Protein AF-0000000087091976 (afdb_homodimer)

Solvent-accessible surface area (backbone atoms only — not comparable to full-atom values): 11888 Å² total; per-residue (Å²): 136,79,79,72,74,72,74,72,65,83,69,75,73,40,20,20,56,25,56,75,66,70,47,88,59,57,96,79,44,83,54,42,88,78,21,41,55,86,38,43,65,57,43,50,38,30,35,69,50,28,31,64,67,41,50,52,53,51,47,66,74,41,57,78,91,44,33,65,56,21,49,52,31,45,38,50,44,23,48,30,29,71,75,32,66,46,38,26,54,50,46,57,41,51,54,43,52,50,49,42,51,55,53,56,72,72,103,136,79,79,72,73,70,73,73,65,86,69,76,70,42,20,20,56,26,56,76,68,70,48,88,60,57,96,78,46,83,54,40,88,78,22,41,54,88,37,44,66,57,42,50,36,32,35,70,49,29,29,64,68,39,47,52,52,51,47,65,75,40,56,77,91,44,32,65,56,21,51,53,30,45,39,50,44,23,49,30,29,70,76,31,63,44,38,25,55,50,46,57,41,52,53,42,53,50,50,42,52,56,54,57,73,74,103

InterPro domains:
  IPR004883 Lateral organ boundaries, LOB [PF03195] (14-107)
  IPR004883 Lateral organ boundaries, LOB [PS50891] (13-107)

Nearest PDB structures (foldseek):
  5ly0-assembly1_B  TM=9.745E-01  e=1.230E-10  Triticum turgidum
  5ly0-assembly1_B  TM=9.743E-01  e=1.409E-10  Triticum turgidum

Secondary structure (DSSP, 8-state):
---------------HHHHHTT----TT-TTTTTS-TT-HHHHHHHHHHH-HHHHHHHHHHS-GGGHHHHHHHHHHHHHHHHH-TTTTHHHHHHHHHHHHHHHHHH-/---------------HHHHHTT----TT-TTTTTS-TT-HHHHHHHHHHH-HHHHHHHHHHS-GGGHHHHHHHHHHHHHHHHH-TTTTHHHHHHHHHHHHHHHHHH-

Organism: Hibiscus syriacus (NCBI:txid106335)

Sequence (214 aa):
MGLQSVSRGRTHQPCAACRMLRRRCDSSCILAPYFPCDEMDKFAKVHNVFGASNVIKMIQIVEERNREDAVKALVYEATARIRDPVYGSTGAICQLQKMVQELKMQLMGLQSVSRGRTHQPCAACRMLRRRCDSSCILAPYFPCDEMDKFAKVHNVFGASNVIKMIQIVEERNREDAVKALVYEATARIRDPVYGSTGAICQLQKMVQELKMQL

Structure (mmCIF, N/CA/C/O backbone):
data_AF-0000000087091976-model_v1
#
loop_
_entity.id
_entity.type
_entity.pdbx_description
1 polymer 'LOB domain-containing protein 3'
#
loop_
_atom_site.group_PDB
_atom_site.id
_atom_site.type_symbol
_atom_site.label_atom_id
_atom_site.label_alt_id
_atom_site.label_comp_id
_atom_site.label_asym_id
_atom_site.label_entity_id
_atom_site.label_seq_id
_atom_site.pdbx_PDB_ins_code
_atom_site.Cartn_x
_atom_site.Cartn_y
_atom_site.Cartn_z
_atom_site.occupancy
_atom_site.B_iso_or_equiv
_atom_site.auth_seq_id
_atom_site.auth_comp_id
_atom_site.auth_asym_id
_atom_site.auth_atom_id
_atom_site.pdbx_PDB_model_num
ATOM 1 N N . MET A 1 1 ? 32.781 -34.688 -37.562 1 31.03 1 MET A N 1
ATOM 2 C CA . MET A 1 1 ? 32.969 -33.719 -36.5 1 31.03 1 MET A CA 1
ATOM 3 C C . MET A 1 1 ? 31.625 -33.125 -36.062 1 31.03 1 MET A C 1
ATOM 5 O O . MET A 1 1 ? 31.031 -32.312 -36.781 1 31.03 1 MET A O 1
ATOM 9 N N . GLY A 1 2 ? 30.719 -33.969 -35.531 1 35.09 2 GLY A N 1
ATOM 10 C CA . GLY A 1 2 ? 29.344 -33.719 -35.125 1 35.09 2 GLY A CA 1
ATOM 11 C C . GLY A 1 2 ? 29.188 -32.594 -34.125 1 35.09 2 GLY A C 1
ATOM 12 O O . GLY A 1 2 ? 29.859 -32.562 -33.094 1 35.09 2 GLY A O 1
ATOM 13 N N . LEU A 1 3 ? 28.844 -31.406 -34.562 1 38.66 3 LEU A N 1
ATOM 14 C CA . LEU A 1 3 ? 28.531 -30.25 -33.719 1 38.66 3 LEU A CA 1
ATOM 15 C C . LEU A 1 3 ? 27.578 -30.625 -32.594 1 38.66 3 LEU A C 1
ATOM 17 O O . LEU A 1 3 ? 26.469 -31.078 -32.844 1 38.66 3 LEU A O 1
ATOM 21 N N . GLN A 1 4 ? 28.062 -31.188 -31.484 1 35.84 4 GLN A N 1
ATOM 22 C CA . GLN A 1 4 ? 27.281 -31.406 -30.266 1 35.84 4 GLN A CA 1
ATOM 23 C C . GLN A 1 4 ? 26.453 -30.172 -29.938 1 35.84 4 GLN A C 1
ATOM 25 O O . GLN A 1 4 ? 27 -29.062 -29.828 1 35.84 4 GLN A O 1
ATOM 30 N N . SER A 1 5 ? 25.219 -30.094 -30.469 1 38.84 5 SER A N 1
ATOM 31 C CA . SER A 1 5 ? 24.25 -29.141 -29.953 1 38.84 5 SER A CA 1
ATOM 32 C C . SER A 1 5 ? 24.312 -29.047 -28.438 1 38.84 5 SER A C 1
ATOM 34 O O . SER A 1 5 ? 24.125 -30.031 -27.734 1 38.84 5 SER A O 1
ATOM 36 N N . VAL A 1 6 ? 25.328 -28.375 -27.875 1 39.56 6 VAL A N 1
ATOM 37 C CA . VAL A 1 6 ? 25.266 -28.078 -26.453 1 39.56 6 VAL A CA 1
ATOM 38 C C . VAL A 1 6 ? 23.812 -27.844 -26.031 1 39.56 6 VAL A C 1
ATOM 40 O O . VAL A 1 6 ? 23.109 -27.031 -26.641 1 39.56 6 VAL A O 1
ATOM 43 N N . SER A 1 7 ? 23.078 -28.859 -25.641 1 41.5 7 SER A N 1
ATOM 44 C CA . SER A 1 7 ? 21.828 -28.719 -24.891 1 41.5 7 SER A CA 1
ATOM 45 C C . SER A 1 7 ? 21.812 -27.438 -24.062 1 41.5 7 SER A C 1
ATOM 47 O O . SER A 1 7 ? 22.609 -27.281 -23.141 1 41.5 7 SER A O 1
ATOM 49 N N . ARG A 1 8 ? 21.641 -26.281 -24.609 1 39.16 8 ARG A N 1
ATOM 50 C CA . ARG A 1 8 ? 21.359 -25.062 -23.844 1 39.16 8 ARG A CA 1
ATOM 51 C C . ARG A 1 8 ? 20.594 -25.375 -22.578 1 39.16 8 ARG A C 1
ATOM 53 O O . ARG A 1 8 ? 19.5 -25.953 -22.609 1 39.16 8 ARG A O 1
ATOM 60 N N . GLY A 1 9 ? 21.125 -25.844 -21.531 1 41.97 9 GLY A N 1
ATOM 61 C CA . GLY A 1 9 ? 20.5 -25.984 -20.219 1 41.97 9 GLY A CA 1
ATOM 62 C C . GLY A 1 9 ? 19.25 -25.156 -20.062 1 41.97 9 GLY A C 1
ATOM 63 O O . GLY A 1 9 ? 19.094 -24.109 -20.703 1 41.97 9 GLY A O 1
ATOM 64 N N . ARG A 1 10 ? 18.094 -25.672 -19.922 1 44.81 10 ARG A N 1
ATOM 65 C CA . ARG A 1 10 ? 16.844 -24.984 -19.594 1 44.81 10 ARG A CA 1
ATOM 66 C C . ARG A 1 10 ? 17.109 -23.719 -18.797 1 44.81 10 ARG A C 1
ATOM 68 O O . ARG A 1 10 ? 17.469 -23.797 -17.609 1 44.81 10 ARG A O 1
ATOM 75 N N . THR A 1 11 ? 17.922 -22.75 -19.031 1 53.66 11 THR A N 1
ATOM 76 C CA . THR A 1 11 ? 18.25 -21.469 -18.391 1 53.66 11 THR A CA 1
ATOM 77 C C . THR A 1 11 ? 17.016 -20.875 -17.719 1 53.66 11 THR A C 1
ATOM 79 O O . THR A 1 11 ? 16.047 -20.516 -18.391 1 53.66 11 THR A O 1
ATOM 82 N N . HIS A 1 12 ? 16.656 -21.484 -16.641 1 70.62 12 HIS A N 1
ATOM 83 C CA . HIS A 1 12 ? 15.516 -21.016 -15.883 1 70.62 12 HIS A CA 1
ATOM 84 C C . HIS A 1 12 ? 15.445 -19.484 -15.891 1 70.62 12 HIS A C 1
ATOM 86 O O . HIS A 1 12 ? 16.422 -18.812 -15.578 1 70.62 12 HIS A O 1
ATOM 92 N N . GLN A 1 13 ? 14.703 -18.906 -16.781 1 88.31 13 GLN A N 1
ATOM 93 C CA . GLN A 1 13 ? 14.477 -17.469 -16.891 1 88.31 13 GLN A CA 1
ATOM 94 C C . GLN A 1 13 ? 14.258 -16.844 -15.508 1 88.31 13 GLN A C 1
ATOM 96 O O . GLN A 1 13 ? 13.547 -17.406 -14.672 1 88.31 13 GLN A O 1
ATOM 101 N N . PRO A 1 14 ? 15.102 -15.867 -15.227 1 95.56 14 PRO A N 1
ATOM 102 C CA . PRO A 1 14 ? 14.898 -15.172 -13.953 1 95.56 14 PRO A CA 1
ATOM 103 C C . PRO A 1 14 ? 13.438 -14.773 -13.727 1 95.56 14 PRO A C 1
ATOM 105 O O . PRO A 1 14 ? 12.688 -14.594 -14.688 1 95.56 14 PRO A O 1
ATOM 108 N N . CYS A 1 15 ? 13.008 -14.758 -12.539 1 97.5 15 CYS A N 1
ATOM 109 C CA . CYS A 1 15 ? 11.656 -14.305 -12.258 1 97.5 15 CYS A CA 1
ATOM 110 C C . CYS A 1 15 ? 11.477 -12.844 -12.664 1 97.5 15 CYS A C 1
ATOM 112 O O . CYS A 1 15 ? 12.445 -12.172 -13.023 1 97.5 15 CYS A O 1
ATOM 114 N N . ALA A 1 16 ? 10.344 -12.383 -12.703 1 97.75 16 ALA A N 1
ATOM 115 C CA . ALA A 1 16 ? 10.031 -11.016 -13.117 1 97.75 16 ALA A CA 1
ATOM 116 C C . ALA A 1 16 ? 10.773 -9.992 -12.266 1 97.75 16 ALA A C 1
ATOM 118 O O . ALA A 1 16 ? 11.289 -9 -12.781 1 97.75 16 ALA A O 1
ATOM 119 N N . ALA A 1 17 ? 10.836 -10.266 -10.961 1 98 17 ALA A N 1
ATOM 120 C CA . ALA A 1 17 ? 11.5 -9.352 -10.039 1 98 17 ALA A CA 1
ATOM 121 C C . ALA A 1 17 ? 12.992 -9.266 -10.336 1 98 17 ALA A C 1
ATOM 123 O O . ALA A 1 17 ? 13.539 -8.164 -10.492 1 98 17 ALA A O 1
ATOM 124 N N . CYS A 1 18 ? 13.547 -10.359 -10.43 1 98.12 18 CYS A N 1
ATOM 125 C CA . CYS A 1 18 ? 14.992 -10.391 -10.648 1 98.12 18 CYS A CA 1
ATOM 126 C C . CYS A 1 18 ? 15.352 -9.805 -12.008 1 98.12 18 CYS A C 1
ATOM 128 O O . CYS A 1 18 ? 16.375 -9.148 -12.148 1 98.12 18 CYS A O 1
ATOM 130 N N . ARG A 1 19 ? 14.57 -10.062 -12.984 1 97.25 19 ARG A N 1
ATOM 131 C CA . ARG A 1 19 ? 14.781 -9.453 -14.297 1 97.25 19 ARG A CA 1
ATOM 132 C C . ARG A 1 19 ? 14.711 -7.93 -14.211 1 97.25 19 ARG A C 1
ATOM 134 O O . ARG A 1 19 ? 15.586 -7.23 -14.727 1 97.25 19 ARG A O 1
ATOM 141 N N . MET A 1 20 ? 13.688 -7.441 -13.625 1 97.44 20 MET A N 1
ATOM 142 C CA . MET A 1 20 ? 13.469 -6.004 -13.508 1 97.44 20 MET A CA 1
ATOM 143 C C . MET A 1 20 ? 14.57 -5.355 -12.672 1 97.44 20 MET A C 1
ATOM 145 O O . MET A 1 20 ? 15 -4.238 -12.961 1 97.44 20 MET A O 1
ATOM 149 N N . LEU A 1 21 ? 14.969 -6.086 -11.688 1 96.88 21 LEU A N 1
ATOM 150 C CA . LEU A 1 21 ? 15.93 -5.52 -10.742 1 96.88 21 LEU A CA 1
ATOM 151 C C . LEU A 1 21 ? 17.359 -5.832 -11.164 1 96.88 21 LEU A C 1
ATOM 153 O O . LEU A 1 21 ? 18.312 -5.473 -10.461 1 96.88 21 LEU A O 1
ATOM 157 N N . ARG A 1 22 ? 17.453 -6.566 -12.258 1 96.19 22 ARG A N 1
ATOM 158 C CA . ARG A 1 22 ? 18.75 -6.93 -12.797 1 96.19 22 ARG A CA 1
ATOM 159 C C . ARG A 1 22 ? 19.594 -7.672 -11.766 1 96.19 22 ARG A C 1
ATOM 161 O O . ARG A 1 22 ? 20.75 -7.336 -11.547 1 96.19 22 ARG A O 1
ATOM 168 N N . ARG A 1 23 ? 18.984 -8.672 -11.148 1 93.62 23 ARG A N 1
ATOM 169 C CA . ARG A 1 23 ? 19.641 -9.539 -10.172 1 93.62 23 ARG A CA 1
ATOM 170 C C . ARG A 1 23 ? 19.641 -10.984 -10.641 1 93.62 23 ARG A C 1
ATOM 172 O O . ARG A 1 23 ? 18.891 -11.352 -11.555 1 93.62 23 ARG A O 1
ATOM 179 N N . ARG A 1 24 ? 20.516 -11.68 -9.938 1 93.06 24 ARG A N 1
ATOM 180 C CA . ARG A 1 24 ? 20.562 -13.117 -10.211 1 93.06 24 ARG A CA 1
ATOM 181 C C . ARG A 1 24 ? 19.422 -13.844 -9.492 1 93.06 24 ARG A C 1
ATOM 183 O O . ARG A 1 24 ? 19.281 -13.727 -8.273 1 93.06 24 ARG A O 1
ATOM 190 N N . CYS A 1 25 ? 18.703 -14.523 -10.281 1 95.88 25 CYS A N 1
ATOM 191 C CA . CYS A 1 25 ? 17.594 -15.297 -9.727 1 95.88 25 CYS A CA 1
ATOM 192 C C . CYS A 1 25 ? 18.031 -16.719 -9.398 1 95.88 25 CYS A C 1
ATOM 194 O O . CYS A 1 25 ? 18.516 -17.438 -10.273 1 95.88 25 CYS A O 1
ATOM 196 N N . ASP A 1 26 ? 17.906 -17.219 -8.086 1 93.69 26 ASP A N 1
ATOM 197 C CA . ASP A 1 26 ? 18.344 -18.562 -7.699 1 93.69 26 ASP A CA 1
ATOM 198 C C . ASP A 1 26 ? 17.25 -19.297 -6.941 1 93.69 26 ASP A C 1
ATOM 200 O O . ASP A 1 26 ? 16.109 -18.844 -6.871 1 93.69 26 ASP A O 1
ATOM 204 N N . SER A 1 27 ? 17.531 -20.5 -6.523 1 92.5 27 SER A N 1
ATOM 205 C CA . SER A 1 27 ? 16.531 -21.375 -5.906 1 92.5 27 SER A CA 1
ATOM 206 C C . SER A 1 27 ? 16.047 -20.797 -4.582 1 92.5 27 SER A C 1
ATOM 208 O O . SER A 1 27 ? 15.016 -21.234 -4.059 1 92.5 27 SER A O 1
ATOM 210 N N . SER A 1 28 ? 16.625 -19.781 -4.055 1 93.56 28 SER A N 1
ATOM 211 C CA . SER A 1 28 ? 16.25 -19.203 -2.768 1 93.56 28 SER A CA 1
ATOM 212 C C . SER A 1 28 ? 15.43 -17.938 -2.947 1 93.56 28 SER A C 1
ATOM 214 O O . SER A 1 28 ? 15.016 -17.312 -1.966 1 93.56 28 SER A O 1
ATOM 216 N N . CYS A 1 29 ? 15.141 -17.609 -4.184 1 96.38 29 CYS A N 1
ATOM 217 C CA . CYS A 1 29 ? 14.406 -16.375 -4.438 1 96.38 29 CYS A CA 1
ATOM 218 C C . CYS A 1 29 ? 12.969 -16.484 -3.945 1 96.38 29 CYS A C 1
ATOM 220 O O . CYS A 1 29 ? 12.18 -17.266 -4.477 1 96.38 29 CYS A O 1
ATOM 222 N N . ILE A 1 30 ? 12.648 -15.664 -3.043 1 95.62 30 ILE A N 1
ATOM 223 C CA . ILE A 1 30 ? 11.344 -15.742 -2.391 1 95.62 30 ILE A CA 1
ATOM 224 C C . ILE A 1 30 ? 10.266 -15.18 -3.32 1 95.62 30 ILE A C 1
ATOM 226 O O . ILE A 1 30 ? 9.078 -15.422 -3.117 1 95.62 30 ILE A O 1
ATOM 230 N N . LEU A 1 31 ? 10.68 -14.445 -4.316 1 97.5 31 LEU A N 1
ATOM 231 C CA . LEU A 1 31 ? 9.734 -13.789 -5.215 1 97.5 31 LEU A CA 1
ATOM 232 C C . LEU A 1 31 ? 9.398 -14.695 -6.398 1 97.5 31 LEU A C 1
ATOM 234 O O . LEU A 1 31 ? 8.336 -14.555 -7.008 1 97.5 31 LEU A O 1
ATOM 238 N N . ALA A 1 32 ? 10.203 -15.641 -6.695 1 97.06 32 ALA A N 1
ATOM 239 C CA . ALA A 1 32 ? 10.141 -16.453 -7.91 1 97.06 32 ALA A CA 1
ATOM 240 C C . ALA A 1 32 ? 8.805 -17.188 -8.008 1 97.06 32 ALA A C 1
ATOM 242 O O . ALA A 1 32 ? 8.172 -17.188 -9.062 1 97.06 32 ALA A O 1
ATOM 243 N N . PRO A 1 33 ? 8.32 -17.75 -6.945 1 96.19 33 PRO A N 1
ATOM 244 C CA . PRO A 1 33 ? 7.059 -18.484 -7.051 1 96.19 33 PRO A CA 1
ATOM 245 C C . PRO A 1 33 ? 5.871 -17.578 -7.363 1 96.19 33 PRO A C 1
ATOM 247 O O . PRO A 1 33 ? 4.863 -18.031 -7.906 1 96.19 33 PRO A O 1
ATOM 250 N N . TYR A 1 34 ? 6 -16.312 -7.125 1 97.62 34 TYR A N 1
ATOM 251 C CA . TYR A 1 34 ? 4.82 -15.461 -7.145 1 97.62 34 TYR A CA 1
ATOM 252 C C . TYR A 1 34 ? 4.883 -14.469 -8.297 1 97.62 34 TYR A C 1
ATOM 254 O O . TYR A 1 34 ? 3.871 -13.867 -8.664 1 97.62 34 TYR A O 1
ATOM 262 N N . PHE A 1 35 ? 6.07 -14.328 -8.812 1 98 35 PHE A N 1
ATOM 263 C CA . PHE A 1 35 ? 6.281 -13.383 -9.898 1 98 35 PHE A CA 1
ATOM 264 C C . PHE A 1 35 ? 7.055 -14.031 -11.039 1 98 35 PHE A C 1
ATOM 266 O O . PHE A 1 35 ? 8.219 -13.688 -11.281 1 98 35 PHE A O 1
ATOM 273 N N . PRO A 1 36 ? 6.398 -14.867 -11.727 1 96.19 36 PRO A N 1
ATOM 274 C CA . PRO A 1 36 ? 7.082 -15.523 -12.844 1 96.19 36 PRO A CA 1
ATOM 275 C C . PRO A 1 36 ? 7.492 -14.547 -13.945 1 96.19 36 PRO A C 1
ATOM 277 O O . PRO A 1 36 ? 6.965 -13.438 -14.016 1 96.19 36 PRO A O 1
ATOM 280 N N . CYS A 1 37 ? 8.297 -14.945 -14.82 1 95.19 37 CYS A N 1
ATOM 281 C CA . CYS A 1 37 ? 8.961 -14.094 -15.805 1 95.19 37 CYS A CA 1
ATOM 282 C C . CYS A 1 37 ? 7.957 -13.523 -16.797 1 95.19 37 CYS A C 1
ATOM 284 O O . CYS A 1 37 ? 8.195 -12.469 -17.391 1 95.19 37 CYS A O 1
ATOM 286 N N . ASP A 1 38 ? 6.934 -14.148 -16.922 1 95.38 38 ASP A N 1
ATOM 287 C CA . ASP A 1 38 ? 5.953 -13.695 -17.891 1 95.38 38 ASP A CA 1
ATOM 288 C C . ASP A 1 38 ? 4.953 -12.734 -17.266 1 95.38 38 ASP A C 1
ATOM 290 O O . ASP A 1 38 ? 4.09 -12.188 -17.953 1 95.38 38 ASP A O 1
ATOM 294 N N . GLU A 1 39 ? 5.016 -12.469 -16.016 1 96.56 39 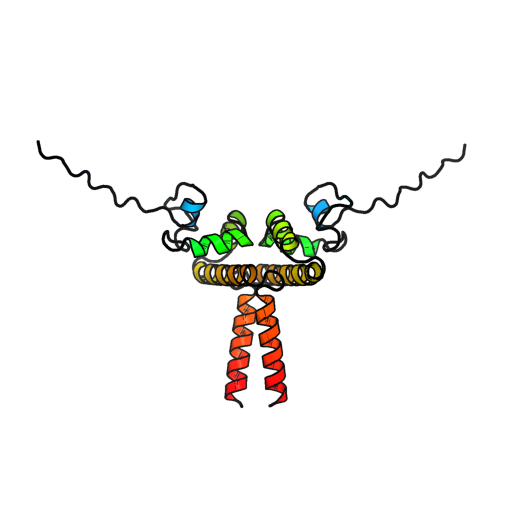GLU A N 1
ATOM 295 C CA . GLU A 1 39 ? 4.137 -11.539 -15.32 1 96.56 39 GLU A CA 1
ATOM 296 C C . GLU A 1 39 ? 4.898 -10.305 -14.844 1 96.56 39 GLU A C 1
ATOM 298 O O . GLU A 1 39 ? 4.805 -9.922 -13.68 1 96.56 39 GLU A O 1
ATOM 303 N N . MET A 1 40 ? 5.516 -9.648 -15.766 1 97.06 40 MET A N 1
ATOM 304 C CA . MET A 1 40 ? 6.348 -8.484 -15.477 1 97.06 40 MET A CA 1
ATOM 305 C C . MET A 1 40 ? 5.5 -7.328 -14.945 1 97.06 40 MET A C 1
ATOM 307 O O . MET A 1 40 ? 5.926 -6.598 -14.047 1 97.06 40 MET A O 1
ATOM 311 N N . ASP A 1 41 ? 4.367 -7.238 -15.484 1 98.19 41 ASP A N 1
ATOM 312 C CA . ASP A 1 41 ? 3.477 -6.152 -15.078 1 98.19 41 ASP A CA 1
ATOM 313 C C . ASP A 1 41 ? 3.043 -6.312 -13.625 1 98.19 41 ASP A C 1
ATOM 315 O O . ASP A 1 41 ? 2.912 -5.324 -12.898 1 98.19 41 ASP A O 1
ATOM 319 N N . LYS A 1 42 ? 2.855 -7.535 -13.258 1 98.06 42 LYS A N 1
ATOM 320 C CA . LYS A 1 42 ? 2.447 -7.84 -11.891 1 98.06 42 LYS A CA 1
ATOM 321 C C . LYS A 1 42 ? 3.471 -7.328 -10.883 1 98.06 42 LYS A C 1
ATOM 323 O O . LYS A 1 42 ? 3.119 -6.617 -9.938 1 98.06 42 LYS A O 1
ATOM 328 N N . PHE A 1 43 ? 4.664 -7.637 -11.102 1 98.44 43 PHE A N 1
ATOM 329 C CA . PHE A 1 43 ? 5.691 -7.195 -10.172 1 98.44 43 PHE A CA 1
ATOM 330 C C . PHE A 1 43 ? 5.922 -5.695 -10.289 1 98.44 43 PHE A C 1
ATOM 332 O O . PHE A 1 43 ? 6.184 -5.023 -9.289 1 98.44 43 PHE A O 1
ATOM 339 N N . ALA A 1 44 ? 5.867 -5.141 -11.477 1 98.69 44 ALA A N 1
ATOM 340 C CA . ALA A 1 44 ? 6.066 -3.709 -11.68 1 98.69 44 ALA A CA 1
ATOM 341 C C . ALA A 1 44 ? 5.086 -2.895 -10.844 1 98.69 44 ALA A C 1
ATOM 343 O O . ALA A 1 44 ? 5.449 -1.859 -10.281 1 98.69 44 ALA A O 1
ATOM 344 N N . LYS A 1 45 ? 3.908 -3.369 -10.75 1 98.62 45 LYS A N 1
ATOM 345 C CA . LYS A 1 45 ? 2.883 -2.65 -10 1 98.62 45 LYS A CA 1
ATOM 346 C C . LYS A 1 45 ? 3.203 -2.633 -8.508 1 98.62 45 LYS A C 1
ATOM 348 O O . LYS A 1 45 ? 3.168 -1.577 -7.875 1 98.62 45 LYS A O 1
ATOM 353 N N . VAL A 1 46 ? 3.568 -3.834 -7.984 1 98.62 46 VAL A N 1
ATOM 354 C CA . VAL A 1 46 ? 3.826 -3.893 -6.547 1 98.62 46 VAL A CA 1
ATOM 355 C C . VAL A 1 46 ? 5.133 -3.17 -6.227 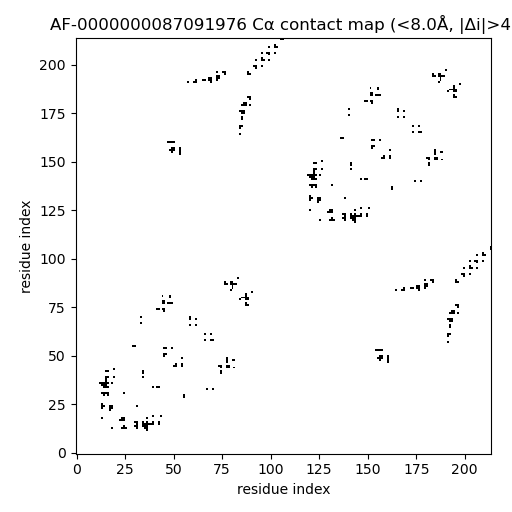1 98.62 46 VAL A C 1
ATOM 357 O O . VAL A 1 46 ? 5.25 -2.521 -5.184 1 98.62 46 VAL A O 1
ATOM 360 N N . HIS A 1 47 ? 6.031 -3.234 -7.129 1 98.44 47 HIS A N 1
ATOM 361 C CA . HIS A 1 47 ? 7.285 -2.51 -6.949 1 98.44 47 HIS A CA 1
ATOM 362 C C . HIS A 1 47 ? 7.051 -1.004 -6.93 1 98.44 47 HIS A C 1
ATOM 364 O O . HIS A 1 47 ? 7.664 -0.287 -6.133 1 98.44 47 HIS A O 1
ATOM 370 N N . ASN A 1 48 ? 6.266 -0.568 -7.84 1 98.19 48 ASN A N 1
ATOM 371 C CA . ASN A 1 48 ? 5.973 0.856 -7.969 1 98.19 48 ASN A CA 1
ATOM 372 C C . ASN A 1 48 ? 5.355 1.421 -6.695 1 98.19 48 ASN A C 1
ATOM 374 O O . ASN A 1 48 ? 5.656 2.549 -6.301 1 98.19 48 ASN A O 1
ATOM 378 N N . VAL A 1 49 ? 4.594 0.656 -6.031 1 98.69 49 VAL A N 1
ATOM 379 C CA . VAL A 1 49 ? 3.801 1.175 -4.922 1 98.69 49 VAL A CA 1
ATOM 380 C C . VAL A 1 49 ? 4.5 0.868 -3.6 1 98.69 49 VAL A C 1
ATOM 382 O O . VAL A 1 49 ? 4.559 1.72 -2.709 1 98.69 49 VAL A O 1
ATOM 385 N N . PHE A 1 50 ? 5.09 -0.291 -3.469 1 98.5 50 PHE A N 1
ATOM 386 C CA . PHE A 1 50 ? 5.574 -0.722 -2.162 1 98.5 50 PHE A CA 1
ATOM 387 C C . PHE A 1 50 ? 7.098 -0.747 -2.133 1 98.5 50 PHE A C 1
ATOM 389 O O . PHE A 1 50 ? 7.703 -0.654 -1.063 1 98.5 50 PHE A O 1
ATOM 396 N N . GLY A 1 51 ? 7.699 -0.925 -3.256 1 97.81 51 GLY A N 1
ATOM 397 C CA . GLY A 1 51 ? 9.133 -1.169 -3.303 1 97.81 51 GLY A CA 1
ATOM 398 C C . GLY A 1 51 ? 9.492 -2.627 -3.1 1 97.81 51 GLY A C 1
ATOM 399 O O . GLY A 1 51 ? 8.797 -3.355 -2.396 1 97.81 51 GLY A O 1
ATOM 400 N N . ALA A 1 52 ? 10.594 -3.008 -3.672 1 96.75 52 ALA A N 1
ATOM 401 C CA . ALA A 1 52 ? 11.016 -4.406 -3.672 1 96.75 52 ALA A CA 1
ATOM 402 C C . ALA A 1 52 ? 11.305 -4.891 -2.254 1 96.75 52 ALA A C 1
ATOM 404 O O . ALA A 1 52 ? 10.875 -5.98 -1.862 1 96.75 52 ALA A O 1
ATOM 405 N N . SER A 1 53 ? 11.961 -4.098 -1.455 1 95.75 53 SER A N 1
ATOM 406 C CA . SER A 1 53 ? 12.328 -4.492 -0.099 1 95.75 53 SER A CA 1
ATOM 407 C C . SER A 1 53 ? 11.094 -4.703 0.771 1 95.75 53 SER A C 1
ATOM 409 O O . SER A 1 53 ? 11.008 -5.688 1.506 1 95.75 53 SER A O 1
ATOM 411 N N . ASN A 1 54 ? 10.211 -3.846 0.643 1 97.62 54 ASN A N 1
ATOM 412 C CA . ASN A 1 54 ? 9 -3.961 1.453 1 97.62 54 ASN A CA 1
ATOM 413 C C . ASN A 1 54 ? 8.141 -5.145 1.013 1 97.62 54 ASN A C 1
ATOM 415 O O . ASN A 1 54 ? 7.523 -5.809 1.843 1 97.62 54 ASN A O 1
ATOM 419 N N . VAL A 1 55 ? 8.117 -5.359 -0.28 1 98.19 55 VAL A N 1
ATOM 420 C CA . VAL A 1 55 ? 7.379 -6.512 -0.78 1 98.19 55 VAL A CA 1
ATOM 421 C C . VAL A 1 55 ? 7.961 -7.797 -0.195 1 98.19 55 VAL A C 1
ATOM 423 O O . VAL A 1 55 ? 7.227 -8.656 0.298 1 98.19 55 VAL A O 1
ATOM 426 N N . ILE A 1 56 ? 9.258 -7.898 -0.216 1 97.81 56 ILE A N 1
ATOM 427 C CA . ILE A 1 56 ? 9.938 -9.07 0.325 1 97.81 56 ILE A CA 1
ATOM 428 C C . ILE A 1 56 ? 9.633 -9.203 1.815 1 97.81 56 ILE A C 1
ATOM 430 O O . ILE A 1 56 ? 9.281 -10.281 2.291 1 97.81 56 ILE A O 1
ATOM 434 N N . LYS A 1 57 ? 9.734 -8.141 2.508 1 98 57 LYS A N 1
ATOM 435 C CA . LYS A 1 57 ? 9.43 -8.133 3.938 1 98 57 LYS A CA 1
ATOM 436 C C . LYS A 1 57 ? 8 -8.594 4.199 1 98 57 LYS A C 1
ATOM 438 O O . LYS A 1 57 ? 7.766 -9.414 5.086 1 98 57 LYS A O 1
ATOM 443 N N . MET A 1 58 ? 7.059 -8.141 3.428 1 97.75 58 MET A N 1
ATOM 444 C CA . MET A 1 58 ? 5.641 -8.438 3.629 1 97.75 58 MET A CA 1
ATOM 445 C C . MET A 1 58 ? 5.344 -9.906 3.326 1 97.75 58 MET A C 1
ATOM 447 O O . MET A 1 58 ? 4.504 -10.516 3.986 1 97.75 58 MET A O 1
ATOM 451 N N . ILE A 1 59 ? 6.027 -10.422 2.377 1 97.81 59 ILE A N 1
ATOM 452 C CA . ILE A 1 59 ? 5.844 -11.828 2.039 1 97.81 59 ILE A CA 1
ATOM 453 C C . ILE A 1 59 ? 6.469 -12.711 3.123 1 97.81 59 ILE A C 1
ATOM 455 O O . ILE A 1 59 ? 5.895 -13.727 3.512 1 97.81 59 ILE A O 1
ATOM 459 N N . GLN A 1 60 ? 7.535 -12.242 3.645 1 97.06 60 GLN A N 1
ATOM 460 C CA . GLN A 1 60 ? 8.297 -13.031 4.602 1 97.06 60 GLN A CA 1
ATOM 461 C C . GLN A 1 60 ? 7.574 -13.125 5.941 1 97.06 60 GLN A C 1
ATOM 463 O O . GLN A 1 60 ? 7.707 -14.125 6.656 1 97.06 60 GLN A O 1
ATOM 468 N N . ILE A 1 61 ? 6.828 -12.172 6.277 1 96.38 61 ILE A N 1
ATOM 469 C CA . ILE A 1 61 ? 6.16 -12.164 7.574 1 96.38 61 ILE A CA 1
ATOM 470 C C . ILE A 1 61 ? 4.965 -13.117 7.547 1 96.38 61 ILE A C 1
ATOM 472 O O . ILE A 1 61 ? 4.512 -13.586 8.594 1 96.38 61 ILE A O 1
ATOM 476 N N . VAL A 1 62 ? 4.504 -13.5 6.41 1 97.81 62 VAL A N 1
ATOM 477 C CA . VAL A 1 62 ? 3.299 -14.305 6.254 1 97.81 62 VAL A CA 1
ATOM 478 C C . VAL A 1 62 ? 3.674 -15.781 6.148 1 97.81 62 VAL A C 1
ATOM 480 O O . VAL A 1 62 ? 4.723 -16.125 5.602 1 97.81 62 VAL A O 1
ATOM 483 N N . GLU A 1 63 ? 2.828 -16.656 6.727 1 97.62 63 GLU A N 1
ATOM 484 C CA . GLU A 1 63 ? 3.027 -18.094 6.594 1 97.62 63 GLU A CA 1
ATOM 485 C C . GLU A 1 63 ? 3.016 -18.516 5.129 1 97.62 63 GLU A C 1
ATOM 487 O O . GLU A 1 63 ? 2.248 -17.984 4.324 1 97.62 63 GLU A O 1
ATOM 492 N N . GLU A 1 64 ? 3.826 -19.5 4.828 1 96.56 64 GLU A N 1
ATOM 493 C CA . GLU A 1 64 ? 4 -19.969 3.451 1 96.56 64 GLU A CA 1
ATOM 494 C C . GLU A 1 64 ? 2.658 -20.281 2.803 1 96.56 64 GLU A C 1
ATOM 496 O O . GLU A 1 64 ? 2.438 -19.969 1.632 1 96.56 64 GLU A O 1
ATOM 501 N N . ARG A 1 65 ? 1.769 -20.891 3.531 1 97.5 65 ARG A N 1
ATOM 502 C CA . ARG A 1 65 ? 0.492 -21.328 2.971 1 97.5 65 ARG A CA 1
ATOM 503 C C . ARG A 1 65 ? -0.371 -20.125 2.592 1 97.5 65 ARG A C 1
ATOM 505 O O . ARG A 1 65 ? -1.303 -20.25 1.794 1 97.5 65 ARG A O 1
ATOM 512 N N . ASN A 1 66 ? -0.058 -18.953 3.162 1 98.38 66 ASN A N 1
ATOM 513 C CA . ASN A 1 66 ? -0.882 -17.781 2.936 1 98.38 66 ASN A CA 1
ATOM 514 C C . ASN A 1 66 ? -0.206 -16.797 1.979 1 98.38 66 ASN A C 1
ATOM 516 O O . ASN A 1 66 ? -0.778 -15.758 1.639 1 98.38 66 ASN A O 1
ATOM 520 N N . ARG A 1 67 ? 0.968 -17.094 1.477 1 98.31 67 ARG A N 1
ATOM 521 C CA . ARG A 1 67 ? 1.766 -16.141 0.713 1 98.31 67 ARG A CA 1
ATOM 522 C C . ARG A 1 67 ? 1.132 -15.859 -0.646 1 98.31 67 ARG A C 1
ATOM 524 O O . ARG A 1 67 ? 1.188 -14.734 -1.143 1 98.31 67 ARG A O 1
ATOM 531 N N . GLU A 1 68 ? 0.581 -16.844 -1.222 1 97.69 68 GLU A N 1
ATOM 532 C CA . GLU A 1 68 ? -0.092 -16.625 -2.498 1 97.69 68 GLU A CA 1
ATOM 533 C C . GLU A 1 68 ? -1.222 -15.602 -2.361 1 97.69 68 GLU A C 1
ATOM 535 O O . GLU A 1 68 ? -1.364 -14.711 -3.197 1 97.69 68 GLU A O 1
A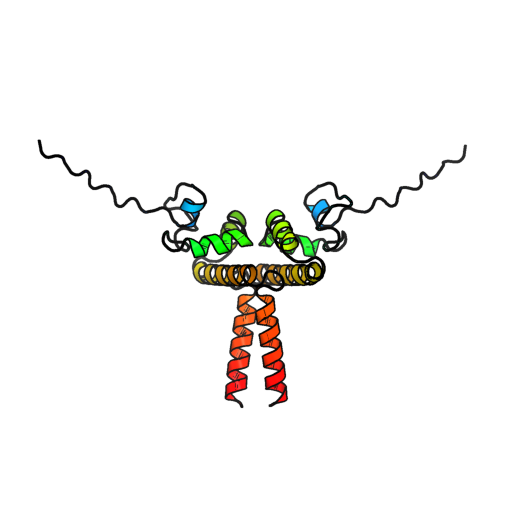TOM 540 N N . ASP A 1 69 ? -2.018 -15.758 -1.318 1 98.19 69 ASP A N 1
ATOM 541 C CA . ASP A 1 69 ? -3.105 -14.82 -1.067 1 98.19 69 ASP A CA 1
ATOM 542 C C . ASP A 1 69 ? -2.566 -13.422 -0.775 1 98.19 69 ASP A C 1
ATOM 544 O O . ASP A 1 69 ? -3.131 -12.422 -1.229 1 98.19 69 ASP A O 1
ATOM 548 N N . ALA A 1 70 ? -1.564 -13.344 -0.037 1 98.75 70 ALA A N 1
ATOM 549 C CA . ALA A 1 70 ? -0.963 -12.055 0.293 1 98.75 70 ALA A CA 1
ATOM 550 C C . ALA A 1 70 ? -0.486 -11.336 -0.964 1 98.75 70 ALA A C 1
ATOM 552 O O . ALA A 1 70 ? -0.712 -10.133 -1.122 1 98.75 70 ALA A O 1
ATOM 553 N N . VAL A 1 71 ? 0.139 -12.07 -1.875 1 98.69 71 VAL A N 1
ATOM 554 C CA . VAL A 1 71 ? 0.654 -11.477 -3.105 1 98.69 71 VAL A CA 1
ATOM 555 C C . VAL A 1 71 ? -0.506 -10.977 -3.965 1 98.69 71 VAL A C 1
ATOM 557 O O . VAL A 1 71 ? -0.438 -9.891 -4.539 1 98.69 71 VAL A O 1
ATOM 560 N N . LYS A 1 72 ? -1.549 -11.742 -3.996 1 98.56 72 LYS A N 1
ATOM 561 C CA . LYS A 1 72 ? -2.73 -11.312 -4.738 1 98.56 72 LYS A CA 1
ATOM 562 C C . LYS A 1 72 ? -3.305 -10.023 -4.156 1 98.56 72 LYS A C 1
ATOM 564 O O . LYS A 1 72 ? -3.703 -9.125 -4.902 1 98.56 72 LYS A O 1
ATOM 569 N N . ALA A 1 73 ? -3.348 -9.953 -2.896 1 98.81 73 ALA A N 1
ATOM 570 C CA . ALA A 1 73 ? -3.85 -8.758 -2.227 1 98.81 73 ALA A CA 1
ATOM 571 C C . ALA A 1 73 ? -2.947 -7.559 -2.5 1 98.81 73 ALA A C 1
ATOM 573 O O . ALA A 1 73 ? -3.434 -6.469 -2.811 1 98.81 73 ALA A O 1
ATOM 574 N N . LEU A 1 74 ? -1.661 -7.809 -2.422 1 98.81 74 LEU A N 1
ATOM 575 C CA . LEU A 1 74 ? -0.705 -6.742 -2.697 1 98.81 74 LEU A CA 1
ATOM 576 C C . LEU A 1 74 ? -0.865 -6.223 -4.121 1 98.81 74 LEU A C 1
ATOM 578 O O . LEU A 1 74 ? -0.844 -5.008 -4.348 1 98.81 74 LEU A O 1
ATOM 582 N N . VAL A 1 75 ? -0.993 -7.121 -5.023 1 98.81 75 VAL A N 1
ATOM 583 C CA . VAL A 1 75 ? -1.141 -6.742 -6.422 1 98.81 75 VAL A CA 1
ATOM 584 C C . VAL A 1 75 ? -2.43 -5.945 -6.609 1 98.81 75 VAL A C 1
ATOM 586 O O . VAL A 1 75 ? -2.445 -4.938 -7.32 1 98.81 75 VAL A O 1
ATOM 589 N N . TYR A 1 76 ? -3.469 -6.375 -6.012 1 98.81 76 TYR A N 1
ATOM 590 C CA . TYR A 1 76 ? -4.73 -5.648 -6.09 1 98.81 76 TYR A CA 1
ATOM 591 C C . TYR A 1 76 ? -4.578 -4.23 -5.555 1 98.81 76 TYR A C 1
ATOM 593 O O . TYR A 1 76 ? -5.004 -3.268 -6.199 1 98.81 76 TYR A O 1
ATOM 601 N N . GLU A 1 77 ? -4.039 -4.129 -4.402 1 98.88 77 GLU A N 1
ATOM 602 C CA . GLU A 1 77 ? -3.865 -2.832 -3.752 1 98.88 77 GLU A CA 1
ATOM 603 C C . GLU A 1 77 ? -2.959 -1.918 -4.574 1 98.88 77 GLU A C 1
ATOM 605 O O . GLU A 1 77 ? -3.24 -0.728 -4.723 1 98.88 77 GLU A O 1
ATOM 610 N N . ALA A 1 78 ? -1.928 -2.5 -5.074 1 98.81 78 ALA A N 1
ATOM 611 C CA . ALA A 1 78 ? -1.029 -1.706 -5.91 1 98.81 78 ALA A CA 1
ATOM 612 C C . ALA A 1 78 ? -1.745 -1.204 -7.164 1 98.81 78 ALA A C 1
ATOM 614 O O . ALA A 1 78 ? -1.606 -0.037 -7.539 1 98.81 78 ALA A O 1
ATOM 615 N N . THR A 1 79 ? -2.465 -2.059 -7.77 1 98.69 79 THR A N 1
ATOM 616 C CA . THR A 1 79 ? -3.209 -1.706 -8.977 1 98.69 79 THR A CA 1
ATOM 617 C C . THR A 1 79 ? -4.219 -0.6 -8.68 1 98.69 79 THR A C 1
ATOM 619 O O . THR A 1 79 ? -4.355 0.345 -9.461 1 98.69 79 THR A O 1
ATOM 622 N N . ALA A 1 80 ? -4.906 -0.695 -7.602 1 98.69 80 ALA A N 1
ATOM 623 C CA . ALA A 1 80 ? -5.887 0.313 -7.215 1 98.69 80 ALA A CA 1
ATOM 624 C C . ALA A 1 80 ? -5.227 1.672 -7.004 1 98.69 80 ALA A C 1
ATOM 626 O O . ALA A 1 80 ? -5.777 2.703 -7.398 1 98.69 80 ALA A O 1
ATOM 627 N N . ARG A 1 81 ? -4.062 1.649 -6.391 1 98.44 81 ARG A N 1
ATOM 628 C CA . ARG A 1 81 ? -3.344 2.889 -6.109 1 98.44 81 ARG A CA 1
ATOM 629 C C . ARG A 1 81 ? -2.863 3.543 -7.402 1 98.44 81 ARG A C 1
ATOM 631 O O . ARG A 1 81 ? -2.912 4.77 -7.539 1 98.44 81 ARG A O 1
ATOM 638 N N . ILE A 1 82 ? -2.416 2.738 -8.312 1 98.38 82 ILE A N 1
ATOM 639 C CA . ILE A 1 82 ? -1.944 3.252 -9.594 1 98.38 82 ILE A CA 1
ATOM 640 C C . ILE A 1 82 ? -3.115 3.844 -10.375 1 98.38 82 ILE A C 1
ATOM 642 O O . ILE A 1 82 ? -2.984 4.902 -10.992 1 98.38 82 ILE A O 1
ATOM 646 N N . ARG A 1 83 ? -4.227 3.256 -10.305 1 98.25 83 ARG A N 1
ATOM 647 C CA . ARG A 1 83 ? -5.406 3.699 -11.039 1 98.25 83 ARG A CA 1
ATOM 648 C C . ARG A 1 83 ? -6.008 4.949 -10.406 1 98.25 83 ARG A C 1
ATOM 650 O O . ARG A 1 83 ? -6.48 5.844 -11.109 1 98.25 83 ARG A O 1
ATOM 657 N N . ASP A 1 84 ? -6.02 4.957 -9.117 1 98.56 84 ASP A N 1
ATOM 658 C CA . ASP A 1 84 ? -6.535 6.074 -8.336 1 98.56 84 ASP A CA 1
ATOM 659 C C . ASP A 1 84 ? -5.508 6.547 -7.309 1 98.56 84 ASP A C 1
ATOM 661 O O . ASP A 1 84 ? -5.523 6.105 -6.156 1 98.56 84 ASP A O 1
ATOM 665 N N . PRO A 1 85 ? -4.75 7.465 -7.66 1 98.31 85 PRO A N 1
ATOM 666 C CA . PRO A 1 85 ? -3.652 7.891 -6.789 1 98.31 85 PRO A CA 1
ATOM 667 C C . PRO A 1 85 ? -4.145 8.555 -5.504 1 98.31 85 PRO A C 1
ATOM 669 O O . PRO A 1 85 ? -3.389 8.664 -4.535 1 98.31 85 PRO A O 1
ATOM 672 N N . VAL A 1 86 ? -5.348 9.016 -5.516 1 98.69 86 VAL A N 1
ATOM 673 C CA . VAL A 1 86 ? -5.855 9.719 -4.344 1 98.69 86 VAL A CA 1
ATOM 674 C C . VAL A 1 86 ? -6.391 8.711 -3.328 1 98.69 86 VAL A C 1
ATOM 676 O O . VAL A 1 86 ? -5.941 8.672 -2.18 1 98.69 86 VAL A O 1
ATOM 679 N N . TYR A 1 87 ? -7.227 7.816 -3.711 1 98.56 87 TYR A N 1
ATOM 680 C CA . TYR A 1 87 ? -7.957 7.02 -2.732 1 98.56 87 TYR A CA 1
ATOM 681 C C . TYR A 1 87 ? -7.48 5.574 -2.74 1 98.56 87 TYR A C 1
ATOM 683 O O . TYR A 1 87 ? -7.719 4.828 -1.785 1 98.56 87 TYR A O 1
ATOM 691 N N . GLY A 1 88 ? -6.855 5.066 -3.777 1 98.38 88 GLY A N 1
ATOM 692 C CA . GLY A 1 88 ? -6.434 3.676 -3.844 1 98.38 88 GLY A CA 1
ATOM 693 C C . GLY A 1 88 ? -7.566 2.697 -3.609 1 98.38 88 GLY A C 1
ATOM 694 O O . GLY A 1 88 ? -8.633 2.818 -4.215 1 98.38 88 GLY A O 1
ATOM 695 N N . SER A 1 89 ? -7.301 1.783 -2.768 1 98.38 89 SER A N 1
ATOM 696 C CA . SER A 1 89 ? -8.305 0.761 -2.477 1 98.38 89 SER A CA 1
ATOM 697 C C . SER A 1 89 ? -9.406 1.307 -1.575 1 98.38 89 SER A C 1
ATOM 699 O O . SER A 1 89 ? -10.461 0.69 -1.437 1 98.38 89 SER A O 1
ATOM 701 N N . THR A 1 90 ? -9.164 2.416 -0.925 1 98.44 90 THR A N 1
ATOM 702 C CA . THR A 1 90 ? -10.164 2.998 -0.041 1 98.44 90 THR A CA 1
ATOM 703 C C . THR A 1 90 ? -11.367 3.498 -0.841 1 98.44 90 THR A C 1
ATOM 705 O O . THR A 1 90 ? -12.477 3.594 -0.313 1 98.44 90 THR A O 1
ATOM 708 N N . GLY A 1 91 ? -11.016 3.85 -2.119 1 97.88 91 GLY A N 1
ATOM 709 C CA . GLY A 1 91 ? -12.125 4.238 -2.975 1 97.88 91 GLY A CA 1
ATOM 710 C C . GLY A 1 91 ? -13.188 3.158 -3.105 1 97.88 91 GLY A C 1
ATOM 711 O O . GLY A 1 91 ? -14.383 3.436 -2.98 1 97.88 91 GLY A O 1
ATOM 712 N N . ALA A 1 92 ? -12.781 1.946 -3.336 1 97.94 92 ALA A N 1
ATOM 713 C CA . ALA A 1 92 ? -13.695 0.811 -3.439 1 97.94 92 ALA A CA 1
ATOM 714 C C . ALA A 1 92 ? -14.398 0.553 -2.111 1 97.94 92 ALA A C 1
ATOM 716 O O . ALA A 1 92 ? -15.594 0.244 -2.086 1 97.94 92 ALA A O 1
ATOM 717 N N . ILE A 1 93 ? -13.695 0.647 -1.071 1 98.44 93 ILE A N 1
ATOM 718 C CA . ILE A 1 93 ? -14.266 0.429 0.254 1 98.44 93 ILE A CA 1
ATOM 719 C C . ILE A 1 93 ? -15.383 1.435 0.505 1 98.44 93 ILE A C 1
ATOM 721 O O . ILE A 1 93 ? -16.484 1.058 0.92 1 98.44 93 ILE A O 1
ATOM 725 N N . CYS A 1 94 ? -15.07 2.676 0.223 1 98.25 94 CYS A N 1
ATOM 726 C CA . CYS A 1 94 ? -16.062 3.727 0.413 1 98.25 94 CYS A CA 1
ATOM 727 C C . CYS A 1 94 ? -17.297 3.467 -0.433 1 98.25 94 CYS A C 1
ATOM 729 O O . CYS A 1 94 ? -18.422 3.605 0.049 1 98.25 94 CYS A O 1
ATOM 731 N N . GLN A 1 95 ? -17.156 3.133 -1.657 1 98.19 95 GLN A N 1
ATOM 732 C CA . GLN A 1 95 ? -18.281 2.852 -2.541 1 98.19 95 GLN A CA 1
ATOM 733 C C . GLN A 1 95 ? -19.109 1.677 -2.025 1 98.19 95 GLN A C 1
ATOM 735 O O . GLN A 1 95 ? -20.344 1.734 -2.012 1 98.19 95 GLN A O 1
ATOM 740 N N . LEU A 1 96 ? -18.453 0.642 -1.594 1 98.31 96 LEU A N 1
ATOM 741 C CA . LEU A 1 96 ? -19.141 -0.547 -1.094 1 98.31 96 LEU A CA 1
ATOM 742 C C . LEU A 1 96 ? -19.891 -0.239 0.195 1 98.31 96 LEU A C 1
ATOM 744 O O . LEU A 1 96 ? -21 -0.729 0.399 1 98.31 96 LEU A O 1
ATOM 748 N N . GLN A 1 97 ? -19.25 0.529 1.038 1 98.19 97 GLN A N 1
ATOM 749 C CA . GLN A 1 97 ? -19.922 0.945 2.266 1 98.19 97 GLN A CA 1
ATOM 750 C C . GLN A 1 97 ? -21.188 1.731 1.961 1 98.19 97 GLN A C 1
ATOM 752 O O . GLN A 1 97 ? -22.219 1.54 2.615 1 98.19 97 GLN A O 1
ATOM 757 N N . LYS A 1 98 ? -21.125 2.635 1.054 1 98.25 98 LYS A N 1
ATOM 758 C CA . LYS A 1 98 ? -22.312 3.375 0.637 1 98.25 98 LYS A CA 1
ATOM 759 C C . LYS A 1 98 ? -23.391 2.432 0.114 1 98.25 98 LYS A C 1
ATOM 761 O O . LYS A 1 98 ? -24.578 2.59 0.439 1 98.25 98 LYS A O 1
ATOM 766 N N . MET A 1 99 ? -23.016 1.493 -0.675 1 97.88 99 MET A N 1
ATOM 767 C CA . MET A 1 99 ? -23.953 0.523 -1.234 1 97.88 99 MET A CA 1
ATOM 768 C C . MET A 1 99 ? -24.625 -0.275 -0.127 1 97.88 99 MET A C 1
ATOM 770 O O . MET A 1 99 ? -25.844 -0.505 -0.176 1 97.88 99 MET A O 1
ATOM 774 N N . VAL A 1 100 ? -23.891 -0.666 0.821 1 98 100 VAL A N 1
ATOM 775 C CA . VAL A 1 100 ? -24.438 -1.422 1.943 1 98 100 VAL A CA 1
ATOM 776 C C . VAL A 1 100 ? -25.469 -0.578 2.68 1 98 100 VAL A C 1
ATOM 778 O O . VAL A 1 100 ? -26.547 -1.066 3.02 1 98 100 VAL A O 1
ATOM 781 N N . GLN A 1 101 ? -25.094 0.67 2.889 1 98.06 101 GLN A N 1
ATOM 782 C CA . GLN A 1 101 ? -26.016 1.556 3.588 1 98.06 101 GLN A CA 1
ATOM 783 C C . GLN A 1 101 ? -27.312 1.74 2.793 1 98.06 101 GLN A C 1
ATOM 785 O O . GLN A 1 101 ? -28.406 1.714 3.361 1 98.06 101 GLN A O 1
ATOM 790 N N . GLU A 1 102 ? -27.141 1.983 1.571 1 97.56 102 GLU A N 1
ATOM 791 C CA . GLU A 1 102 ? -28.312 2.17 0.717 1 97.56 102 GLU A CA 1
ATOM 792 C C . GLU A 1 102 ? -29.188 0.921 0.702 1 97.56 102 GLU A C 1
ATOM 794 O O . GLU A 1 102 ? -30.406 1.017 0.774 1 97.56 102 GLU A O 1
ATOM 799 N N . LEU A 1 103 ? -28.641 -0.258 0.643 1 96.62 103 LEU A N 1
ATOM 800 C CA . LEU A 1 103 ? -29.375 -1.515 0.605 1 96.62 103 LEU A CA 1
ATOM 801 C C . LEU A 1 103 ? -30.062 -1.778 1.938 1 96.62 103 LEU A C 1
ATOM 803 O O . LEU A 1 103 ? -31.188 -2.275 1.968 1 96.62 103 LEU A O 1
ATOM 807 N N . LYS A 1 104 ? -29.375 -1.34 2.992 1 95.81 104 LYS A N 1
ATOM 808 C CA . LYS A 1 104 ? -29.969 -1.511 4.316 1 95.81 104 LYS A CA 1
ATOM 809 C C . LYS A 1 104 ? -31.203 -0.631 4.48 1 95.81 104 LYS A C 1
ATOM 811 O O . LYS A 1 104 ? -32.156 -1.007 5.172 1 95.81 104 LYS A O 1
ATOM 816 N N . MET A 1 105 ? -31.172 0.516 3.879 1 95.44 105 MET A N 1
ATOM 817 C CA . MET A 1 105 ? -32.312 1.429 3.982 1 95.44 105 MET A CA 1
ATOM 818 C C . MET A 1 105 ? -33.5 0.895 3.203 1 95.44 105 MET A C 1
ATOM 820 O O . MET A 1 105 ? -34.656 1.272 3.477 1 95.44 105 MET A O 1
ATOM 824 N N . GLN A 1 106 ? -33.281 0.093 2.295 1 91.56 106 GLN A N 1
ATOM 825 C CA . GLN A 1 106 ? -34.375 -0.468 1.473 1 91.56 106 GLN A CA 1
ATOM 826 C C . GLN A 1 106 ? -34.938 -1.721 2.115 1 91.56 106 GLN A C 1
ATOM 828 O O . GLN A 1 106 ? -35.969 -2.232 1.665 1 91.56 106 GLN A O 1
ATOM 833 N N . LEU A 1 107 ? -34.25 -2.246 3.086 1 85.5 107 LEU A N 1
ATOM 834 C CA . LEU A 1 107 ? -34.75 -3.41 3.809 1 85.5 107 LEU A CA 1
ATOM 835 C C . LEU A 1 107 ? -35.625 -2.986 4.988 1 85.5 107 LEU A C 1
ATOM 837 O O . LEU A 1 107 ? -36.625 -3.625 5.281 1 85.5 107 LEU A O 1
ATOM 841 N N . MET B 1 1 ? 23.438 43.062 35.031 1 30.11 1 MET B N 1
ATOM 842 C CA . MET B 1 1 ? 23.719 42.281 33.844 1 30.11 1 MET B CA 1
ATOM 843 C C . MET B 1 1 ? 22.641 41.219 33.625 1 30.11 1 MET B C 1
ATOM 845 O O . MET B 1 1 ? 22.531 40.25 34.375 1 30.11 1 MET B O 1
ATOM 849 N N . GLY B 1 2 ? 21.422 41.656 33.219 1 33.59 2 GLY B N 1
ATOM 850 C CA . GLY B 1 2 ? 20.172 40.938 33 1 33.59 2 GLY B CA 1
ATOM 851 C C . GLY B 1 2 ? 20.312 39.781 32 1 33.59 2 GLY B C 1
ATOM 852 O O . GLY B 1 2 ? 20.797 40 30.891 1 33.59 2 GLY B O 1
ATOM 853 N N . LEU B 1 3 ? 20.516 38.594 32.438 1 38.19 3 LEU B N 1
ATOM 854 C CA . LEU B 1 3 ? 20.547 37.406 31.594 1 38.19 3 LEU B CA 1
ATOM 855 C C . LEU B 1 3 ? 19.359 37.375 30.625 1 38.19 3 LEU B C 1
ATOM 857 O O . LEU B 1 3 ? 18.203 37.406 31.047 1 38.19 3 LEU B O 1
ATOM 861 N N . GLN B 1 4 ? 19.422 38.094 29.5 1 35.62 4 GLN B N 1
ATOM 862 C CA . GLN B 1 4 ? 18.469 38 28.391 1 35.62 4 GLN B CA 1
ATOM 863 C C . GLN B 1 4 ? 18.109 36.531 28.125 1 35.62 4 GLN B C 1
ATOM 865 O O . GLN B 1 4 ? 18.984 35.688 27.922 1 35.62 4 GLN B O 1
ATOM 870 N N . SER B 1 5 ? 17.094 36.031 28.812 1 38.41 5 SER B N 1
ATOM 871 C CA . SER B 1 5 ? 16.484 34.781 28.375 1 38.41 5 SER B CA 1
ATOM 872 C C . SER B 1 5 ? 16.344 34.719 26.859 1 38.41 5 SER B C 1
ATOM 874 O O . SER B 1 5 ? 15.719 35.594 26.25 1 38.41 5 SER B O 1
ATOM 876 N N . VAL B 1 6 ? 17.438 34.5 26.141 1 38.81 6 VAL B N 1
ATOM 877 C CA . VAL B 1 6 ? 17.297 34.188 24.719 1 38.81 6 VAL B CA 1
ATOM 878 C C . VAL B 1 6 ? 15.992 33.469 24.469 1 38.81 6 VAL B C 1
ATOM 880 O O . VAL B 1 6 ? 15.711 32.469 25.125 1 38.81 6 VAL B O 1
ATOM 883 N N . SER B 1 7 ? 14.891 34.156 24.203 1 40.62 7 SER B N 1
ATOM 884 C CA . SER B 1 7 ? 13.688 33.562 23.625 1 40.62 7 SER B CA 1
ATOM 885 C C . SER B 1 7 ? 14.016 32.375 22.734 1 40.62 7 SER B C 1
ATOM 887 O O . SER B 1 7 ? 14.688 32.531 21.703 1 40.62 7 SER B O 1
ATOM 889 N N . ARG B 1 8 ? 14.367 31.25 23.234 1 39.03 8 ARG B N 1
ATOM 890 C CA . ARG B 1 8 ? 14.453 30.031 22.438 1 39.03 8 ARG B CA 1
ATOM 891 C C . ARG B 1 8 ? 13.469 30.047 21.281 1 39.03 8 ARG B C 1
ATOM 893 O O . ARG B 1 8 ? 12.258 30.188 21.484 1 39.03 8 ARG B O 1
ATOM 900 N N . GLY B 1 9 ? 13.633 30.734 20.203 1 42 9 GLY B N 1
ATOM 901 C CA . GLY B 1 9 ? 12.852 30.703 18.984 1 42 9 GLY B CA 1
ATOM 902 C C . GLY B 1 9 ? 11.922 29.5 18.906 1 42 9 GLY B C 1
ATOM 903 O O . GLY B 1 9 ? 12.18 28.469 19.516 1 42 9 GLY B O 1
ATOM 904 N N . ARG B 1 10 ? 10.641 29.641 18.875 1 44.56 10 ARG B N 1
ATOM 905 C CA . ARG B 1 10 ? 9.664 28.578 18.625 1 44.56 10 ARG B CA 1
ATOM 906 C C . ARG B 1 10 ? 10.25 27.469 17.766 1 44.56 10 ARG B C 1
ATOM 908 O O . ARG B 1 10 ? 10.445 27.656 16.562 1 44.56 10 ARG B O 1
ATOM 915 N N . THR B 1 11 ? 11.352 26.812 17.922 1 53.5 11 THR B N 1
ATOM 916 C CA . THR B 1 11 ? 12.008 25.719 17.219 1 53.5 11 THR B CA 1
ATOM 917 C C . THR B 1 11 ? 10.977 24.75 16.641 1 53.5 11 THR B C 1
ATOM 919 O O . THR B 1 11 ? 10.234 24.109 17.375 1 53.5 11 THR B O 1
ATOM 922 N N . HIS B 1 12 ? 10.367 25.234 15.617 1 70.81 12 HIS B N 1
ATOM 923 C CA . HIS B 1 12 ? 9.375 24.422 14.922 1 70.81 12 HIS B CA 1
ATOM 924 C C . HIS B 1 12 ? 9.781 22.953 14.93 1 70.81 12 HIS B C 1
ATOM 926 O O . HIS B 1 12 ? 10.891 22.609 14.508 1 70.81 12 HIS B O 1
ATOM 932 N N . GLN B 1 13 ? 9.328 22.172 15.875 1 88.44 13 GLN B N 1
ATOM 933 C CA . GLN B 1 13 ? 9.555 20.734 15.977 1 88.44 13 GLN B CA 1
ATOM 934 C C . GLN B 1 13 ? 9.453 20.062 14.609 1 88.44 13 GLN B C 1
ATOM 936 O O . GLN B 1 13 ? 8.539 20.359 13.836 1 88.44 13 GLN B O 1
ATOM 941 N N . PRO B 1 14 ? 10.547 19.406 14.273 1 95.69 14 PRO B N 1
ATOM 942 C CA . PRO B 1 14 ? 10.477 18.672 13.008 1 95.69 14 PRO B CA 1
ATOM 943 C C . PRO B 1 14 ? 9.203 17.844 12.875 1 95.69 14 PRO B C 1
ATOM 945 O O . PRO B 1 14 ? 8.609 17.453 13.883 1 95.69 14 PRO B O 1
ATOM 948 N N . CYS B 1 15 ? 8.719 17.703 11.727 1 97.5 15 CYS B N 1
ATOM 949 C CA . CYS B 1 15 ? 7.551 16.844 11.523 1 97.5 15 CYS B CA 1
ATOM 950 C C . CYS B 1 15 ? 7.848 15.406 11.922 1 97.5 15 CYS B C 1
ATOM 952 O O . CYS B 1 15 ? 8.992 15.062 12.219 1 97.5 15 CYS B O 1
ATOM 954 N N . ALA B 1 16 ? 6.891 14.625 12.023 1 97.75 16 ALA B N 1
ATOM 955 C CA . ALA B 1 16 ? 7.031 13.234 12.445 1 97.75 16 ALA B CA 1
ATOM 956 C C . ALA B 1 16 ? 7.996 12.477 11.531 1 97.75 16 ALA B C 1
ATOM 958 O O . ALA B 1 16 ? 8.82 11.695 12.008 1 97.75 16 ALA B O 1
ATOM 959 N N . ALA B 1 17 ? 7.895 12.734 10.234 1 98 17 ALA B N 1
ATOM 960 C CA . ALA B 1 17 ? 8.75 12.062 9.266 1 98 17 ALA B CA 1
ATOM 961 C C . ALA B 1 17 ? 10.219 12.43 9.477 1 98 17 ALA B C 1
ATOM 963 O O . ALA B 1 17 ? 11.078 11.555 9.586 1 98 17 ALA B O 1
ATOM 964 N N . CYS B 1 18 ? 10.414 13.656 9.531 1 98.12 18 CYS B N 1
ATOM 965 C CA . CYS B 1 18 ? 11.789 14.125 9.656 1 98.12 18 CYS B CA 1
ATOM 966 C C . CYS B 1 18 ? 12.391 13.695 10.992 1 98.12 18 CYS B C 1
ATOM 968 O O . CYS B 1 18 ? 13.586 13.383 11.062 1 98.12 18 CYS B O 1
ATOM 970 N N . ARG B 1 19 ? 11.648 13.703 12.023 1 97.25 19 ARG B N 1
ATOM 971 C CA . ARG B 1 19 ? 12.117 13.203 13.312 1 97.25 19 ARG B CA 1
ATOM 972 C C . ARG B 1 19 ? 12.508 11.734 13.219 1 97.25 19 ARG B C 1
ATOM 974 O O . ARG B 1 19 ? 13.578 11.336 13.68 1 97.25 19 ARG B O 1
ATOM 981 N N . MET B 1 20 ? 11.641 10.953 12.703 1 97.44 20 MET B N 1
ATOM 982 C CA . MET B 1 20 ? 11.867 9.516 12.586 1 97.44 20 MET B CA 1
ATOM 983 C C . MET B 1 20 ? 13.055 9.227 11.68 1 97.44 20 MET B C 1
ATOM 985 O O . MET B 1 20 ? 13.82 8.289 11.93 1 97.44 20 MET B O 1
ATOM 989 N N . LEU B 1 21 ? 13.148 10.031 10.672 1 96.88 21 LEU B N 1
ATOM 990 C CA . LEU B 1 21 ? 14.172 9.773 9.664 1 96.88 21 LEU B CA 1
ATOM 991 C C . LEU B 1 21 ? 15.461 10.516 10.008 1 96.88 21 LEU B C 1
ATOM 993 O O . LEU B 1 21 ? 16.438 10.461 9.242 1 96.88 21 LEU B O 1
ATOM 997 N N . ARG B 1 22 ? 15.406 11.242 11.102 1 96.19 22 ARG B N 1
ATOM 998 C CA . ARG B 1 22 ? 16.562 11.992 11.578 1 96.19 22 ARG B CA 1
ATOM 999 C C . ARG B 1 22 ? 17.078 12.945 10.5 1 96.19 22 ARG B C 1
ATOM 1001 O O . ARG B 1 22 ? 18.281 12.977 10.211 1 96.19 22 ARG B O 1
ATOM 1008 N N . ARG B 1 23 ? 16.172 13.711 9.945 1 93.44 23 ARG B N 1
ATOM 1009 C CA . ARG B 1 23 ? 16.469 14.727 8.938 1 93.44 23 ARG B CA 1
ATOM 1010 C C . ARG B 1 23 ? 16.047 16.109 9.422 1 93.44 23 ARG B C 1
ATOM 1012 O O . ARG B 1 23 ? 15.297 16.234 10.383 1 93.44 23 ARG B O 1
ATOM 1019 N N . ARG B 1 24 ? 16.625 17.031 8.656 1 92.88 24 ARG B N 1
ATOM 1020 C CA . ARG B 1 24 ? 16.234 18.406 8.938 1 92.88 24 ARG B CA 1
ATOM 1021 C C . ARG B 1 24 ? 14.906 18.766 8.289 1 92.88 24 ARG B C 1
ATOM 1023 O O . ARG B 1 24 ? 14.742 18.594 7.074 1 92.88 24 ARG B O 1
ATOM 1030 N N . CYS B 1 25 ? 14.047 19.172 9.125 1 95.81 25 CYS B N 1
ATOM 1031 C CA . CYS B 1 25 ? 12.734 19.562 8.641 1 95.81 25 CYS B CA 1
ATOM 1032 C C . CYS B 1 25 ? 12.703 21.062 8.297 1 95.81 25 CYS B C 1
ATOM 1034 O O . CYS B 1 25 ? 13 21.891 9.148 1 95.81 25 CYS B O 1
ATOM 1036 N N . ASP B 1 26 ? 12.359 21.484 7.008 1 93.62 26 ASP B N 1
ATOM 1037 C CA . ASP B 1 26 ? 12.352 22.891 6.613 1 93.62 26 ASP B CA 1
ATOM 1038 C C . ASP B 1 26 ? 11.039 23.266 5.93 1 93.62 26 ASP B C 1
ATOM 1040 O O . ASP B 1 26 ? 10.086 22.484 5.934 1 93.62 26 ASP B O 1
ATOM 1044 N N . SER B 1 27 ? 10.906 24.484 5.492 1 92.56 27 SER B N 1
ATOM 1045 C CA . SER B 1 27 ? 9.656 25.016 4.941 1 92.56 27 SER B CA 1
ATOM 1046 C C . SER B 1 27 ? 9.281 24.297 3.646 1 92.56 27 SER B C 1
ATOM 1048 O O . SER B 1 27 ? 8.141 24.406 3.188 1 92.56 27 SER B O 1
ATOM 1050 N N . SER B 1 28 ? 10.117 23.5 3.076 1 93.5 28 SER B N 1
ATOM 1051 C CA . SER B 1 28 ? 9.852 22.828 1.811 1 93.5 28 SER B CA 1
ATOM 1052 C C . SER B 1 28 ? 9.477 21.359 2.031 1 93.5 28 SER B C 1
ATOM 1054 O O . SER B 1 28 ? 9.211 20.625 1.074 1 93.5 28 SER B O 1
ATOM 1056 N N . CYS B 1 29 ? 9.367 20.984 3.279 1 96.31 29 CYS B N 1
ATOM 1057 C CA . CYS B 1 29 ? 9.062 19.578 3.57 1 96.31 29 CYS B CA 1
ATOM 1058 C C . CYS B 1 29 ? 7.629 19.25 3.168 1 96.31 29 CYS B C 1
ATOM 1060 O O . CYS B 1 29 ? 6.676 19.766 3.756 1 96.31 29 CYS B O 1
ATOM 1062 N N . ILE B 1 30 ? 7.516 18.359 2.283 1 95.56 30 ILE B N 1
ATOM 1063 C CA . ILE B 1 30 ? 6.215 18.016 1.712 1 95.56 30 ILE B CA 1
ATOM 1064 C C . ILE B 1 30 ? 5.422 17.172 2.699 1 95.56 30 ILE B C 1
ATOM 1066 O O . ILE B 1 30 ? 4.203 17.031 2.57 1 95.56 30 ILE B O 1
ATOM 1070 N N . LEU B 1 31 ? 6.086 16.609 3.662 1 97.44 31 LEU B N 1
ATOM 1071 C CA . LEU B 1 31 ? 5.438 15.711 4.609 1 97.44 31 LEU B CA 1
ATOM 1072 C C . LEU B 1 31 ? 4.918 16.484 5.82 1 97.44 31 LEU B C 1
ATOM 1074 O O . LEU B 1 31 ? 3.99 16.031 6.492 1 97.44 31 LEU B O 1
ATOM 1078 N N . ALA B 1 32 ? 5.426 17.625 6.07 1 97 32 ALA B N 1
ATOM 1079 C CA . ALA B 1 32 ? 5.188 18.391 7.297 1 97 32 ALA B CA 1
ATOM 1080 C C . ALA B 1 32 ? 3.703 18.688 7.48 1 97 32 ALA B C 1
ATOM 1082 O O . ALA B 1 32 ? 3.162 18.516 8.578 1 97 32 ALA B O 1
ATOM 1083 N N . PRO B 1 33 ? 3 19.062 6.457 1 96.19 33 PRO B N 1
ATOM 1084 C CA . PRO B 1 33 ? 1.584 19.391 6.645 1 96.19 33 PRO B CA 1
ATOM 1085 C C . PRO B 1 33 ? 0.749 18.172 7.02 1 96.19 33 PRO B C 1
ATOM 1087 O O . PRO B 1 33 ? -0.313 18.297 7.633 1 96.19 33 PRO B O 1
ATOM 1090 N N . TYR B 1 34 ? 1.235 17.016 6.754 1 97.56 34 TYR B N 1
ATOM 1091 C CA . TYR B 1 34 ? 0.375 15.836 6.832 1 97.56 34 TYR B CA 1
ATOM 1092 C C . TYR B 1 34 ? 0.811 14.922 7.969 1 97.56 34 TYR B C 1
ATOM 1094 O O . TYR B 1 34 ? 0.053 14.039 8.391 1 97.56 34 TYR B O 1
ATOM 1102 N N . PHE B 1 35 ? 2.008 15.141 8.406 1 98 35 PHE B N 1
ATOM 1103 C CA . PHE B 1 35 ? 2.564 14.312 9.477 1 98 35 PHE B CA 1
ATOM 1104 C C . PHE B 1 35 ? 3.176 15.18 10.57 1 98 35 PHE B C 1
ATOM 1106 O O . PHE B 1 35 ? 4.395 15.203 10.742 1 98 35 PHE B O 1
ATOM 1113 N N . PRO B 1 36 ? 2.342 15.797 11.289 1 96.19 36 PRO B N 1
ATOM 1114 C CA . PRO B 1 36 ? 2.861 16.641 12.367 1 96.19 36 PRO B CA 1
ATOM 1115 C C . PRO B 1 36 ? 3.607 15.852 13.43 1 96.19 36 PRO B C 1
ATOM 1117 O O . PRO B 1 36 ? 3.451 14.633 13.523 1 96.19 36 PRO B O 1
ATOM 1120 N N . CYS B 1 37 ? 4.301 16.469 14.258 1 95.31 37 CYS B N 1
ATOM 1121 C CA . CYS B 1 37 ? 5.246 15.867 15.195 1 95.31 37 CYS B CA 1
ATOM 1122 C C . CYS B 1 37 ? 4.52 15.039 16.25 1 95.31 37 CYS B C 1
ATOM 1124 O O . CYS B 1 37 ? 5.102 14.117 16.828 1 95.31 37 CYS B O 1
ATOM 1126 N N . ASP B 1 38 ? 3.371 15.328 16.438 1 95.5 38 ASP B N 1
ATOM 1127 C CA . ASP B 1 38 ? 2.631 14.609 17.469 1 95.5 38 ASP B CA 1
ATOM 1128 C C . ASP B 1 38 ? 1.937 13.375 16.891 1 95.5 38 ASP B C 1
ATOM 1130 O O . ASP B 1 38 ? 1.311 12.609 17.625 1 95.5 38 ASP B O 1
ATOM 1134 N N . GLU B 1 39 ? 1.998 13.133 15.648 1 96.56 39 GLU B N 1
ATOM 1135 C CA . GLU B 1 39 ? 1.399 11.977 14.984 1 96.56 39 GLU B CA 1
ATOM 1136 C C . GLU B 1 39 ? 2.469 11.023 14.469 1 96.56 39 GLU B C 1
ATOM 1138 O O . GLU B 1 39 ? 2.432 10.617 13.305 1 96.56 39 GLU B O 1
ATOM 1143 N N . MET B 1 40 ? 3.326 10.609 15.352 1 97.06 40 MET B N 1
ATOM 1144 C CA . MET B 1 40 ? 4.449 9.742 15 1 97.06 40 MET B CA 1
ATOM 1145 C C . MET B 1 40 ? 3.961 8.383 14.523 1 97.06 40 MET B C 1
ATOM 1147 O O . MET B 1 40 ? 4.535 7.805 13.594 1 97.06 40 MET B O 1
ATOM 1151 N N . ASP B 1 41 ? 2.941 7.941 15.125 1 98.19 41 ASP B N 1
ATOM 1152 C CA . ASP B 1 41 ? 2.398 6.637 14.773 1 98.19 41 ASP B CA 1
ATOM 1153 C C . ASP B 1 41 ? 1.854 6.633 13.352 1 98.19 41 ASP B C 1
ATOM 1155 O O . ASP B 1 41 ? 1.983 5.641 12.625 1 98.19 41 ASP B O 1
ATOM 1159 N N . LYS B 1 42 ? 1.28 7.73 13 1 98.06 42 LYS B N 1
ATOM 1160 C CA . LYS B 1 42 ? 0.716 7.879 11.656 1 98.06 42 LYS B CA 1
ATOM 1161 C C . LYS B 1 42 ? 1.785 7.688 10.586 1 98.06 42 LYS B C 1
ATOM 1163 O O . LYS B 1 42 ? 1.608 6.895 9.664 1 98.06 42 LYS B O 1
ATOM 1168 N N . PHE B 1 43 ? 2.828 8.359 10.742 1 98.44 43 PHE B N 1
ATOM 1169 C CA . PHE B 1 43 ? 3.883 8.242 9.742 1 98.44 43 PHE B CA 1
ATOM 1170 C C . PHE B 1 43 ? 4.566 6.887 9.836 1 98.44 43 PHE B C 1
ATOM 1172 O O . PHE B 1 43 ? 4.961 6.312 8.82 1 98.44 43 PHE B O 1
ATOM 1179 N N . ALA B 1 44 ? 4.766 6.359 11.039 1 98.69 44 ALA B N 1
ATOM 1180 C CA . ALA B 1 44 ? 5.402 5.059 11.219 1 98.69 44 ALA B CA 1
ATOM 1181 C C . ALA B 1 44 ? 4.664 3.975 10.43 1 98.69 44 ALA B C 1
ATOM 1183 O O . ALA B 1 44 ? 5.293 3.092 9.844 1 98.69 44 ALA B O 1
ATOM 1184 N N . LYS B 1 45 ? 3.393 4.059 10.414 1 98.69 45 LYS B N 1
ATOM 1185 C CA . LYS B 1 45 ? 2.592 3.057 9.719 1 98.69 45 LYS B CA 1
ATOM 1186 C C . LYS B 1 45 ? 2.814 3.119 8.211 1 98.69 45 LYS B C 1
ATOM 1188 O O . LYS B 1 45 ? 3.07 2.096 7.57 1 98.69 45 LYS B O 1
ATOM 1193 N N . VAL B 1 46 ? 2.758 4.371 7.664 1 98.62 46 VAL B N 1
ATOM 1194 C CA . VAL B 1 46 ? 2.895 4.484 6.219 1 98.62 46 VAL B CA 1
ATOM 1195 C C . VAL B 1 46 ? 4.336 4.195 5.809 1 98.62 46 VAL B C 1
ATOM 1197 O O . VAL B 1 46 ? 4.586 3.607 4.754 1 98.62 46 VAL B O 1
ATOM 1200 N N . HIS B 1 47 ? 5.234 4.551 6.66 1 98.44 47 HIS B N 1
ATOM 1201 C CA . HIS B 1 47 ? 6.633 4.234 6.398 1 98.44 47 HIS B CA 1
ATOM 1202 C C . HIS B 1 47 ? 6.867 2.729 6.379 1 98.44 47 HIS B C 1
ATOM 1204 O O . HIS B 1 47 ? 7.617 2.223 5.539 1 98.44 47 HIS B O 1
ATOM 1210 N N . ASN B 1 48 ? 6.309 2.076 7.324 1 98.12 48 ASN B N 1
ATOM 1211 C CA . ASN B 1 48 ? 6.473 0.633 7.461 1 98.12 48 ASN B CA 1
ATOM 1212 C C . ASN B 1 48 ? 5.98 -0.107 6.223 1 98.12 48 ASN B C 1
ATOM 1214 O O . ASN B 1 48 ? 6.586 -1.098 5.805 1 98.12 48 ASN B O 1
ATOM 1218 N N . VAL B 1 49 ? 4.977 0.376 5.613 1 98.62 49 VAL B N 1
ATOM 1219 C CA . VAL B 1 49 ? 4.312 -0.37 4.547 1 98.62 49 VAL B CA 1
ATOM 1220 C C . VAL B 1 49 ? 4.805 0.121 3.188 1 98.62 49 VAL B C 1
ATOM 1222 O O . VAL B 1 49 ? 5.078 -0.682 2.293 1 98.62 49 VAL B O 1
ATOM 1225 N N . PHE B 1 50 ? 5.004 1.416 3.027 1 98.5 50 PHE B N 1
ATOM 1226 C CA . PHE B 1 50 ? 5.262 1.96 1.699 1 98.5 50 PHE B CA 1
ATOM 1227 C C . PHE B 1 50 ? 6.703 2.441 1.582 1 98.5 50 PHE B C 1
ATOM 1229 O O . PHE B 1 50 ? 7.246 2.527 0.478 1 98.5 50 PHE B O 1
ATOM 1236 N N . GLY B 1 51 ? 7.281 2.809 2.686 1 97.75 51 GLY B N 1
ATOM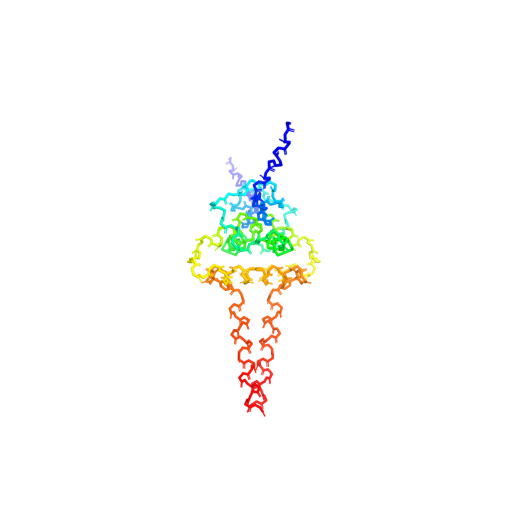 1237 C CA . GLY B 1 51 ? 8.57 3.479 2.65 1 97.75 51 GLY B CA 1
ATOM 1238 C C . GLY B 1 51 ? 8.461 4.977 2.439 1 97.75 51 GLY B C 1
ATOM 1239 O O . GLY B 1 51 ? 7.523 5.453 1.798 1 97.75 51 GLY B O 1
ATOM 1240 N N . ALA B 1 52 ? 9.445 5.668 2.932 1 96.69 52 ALA B N 1
ATOM 1241 C CA . ALA B 1 52 ? 9.414 7.129 2.918 1 96.69 52 ALA B CA 1
ATOM 1242 C C . ALA B 1 52 ? 9.461 7.668 1.491 1 96.69 52 ALA B C 1
ATOM 1244 O O . ALA B 1 52 ? 8.703 8.57 1.136 1 96.69 52 ALA B O 1
ATOM 1245 N N . SER B 1 53 ? 10.266 7.102 0.644 1 95.75 53 SER B N 1
ATOM 1246 C CA . SER B 1 53 ? 10.414 7.574 -0.728 1 95.75 53 SER B CA 1
ATOM 1247 C C . SER B 1 53 ? 9.125 7.395 -1.52 1 95.75 53 SER B C 1
ATOM 1249 O O . SER B 1 53 ? 8.703 8.305 -2.238 1 95.75 53 SER B O 1
ATOM 1251 N N . ASN B 1 54 ? 8.555 6.305 -1.349 1 97.62 54 ASN B N 1
ATOM 1252 C CA . ASN B 1 54 ? 7.32 6.047 -2.084 1 97.62 54 ASN B CA 1
ATOM 1253 C C . ASN B 1 54 ? 6.172 6.914 -1.577 1 97.62 54 ASN B C 1
ATOM 1255 O O . ASN B 1 54 ? 5.328 7.352 -2.361 1 97.62 54 ASN B O 1
ATOM 1259 N N . VAL B 1 55 ? 6.16 7.133 -0.277 1 98.19 55 VAL B N 1
ATOM 1260 C CA . VAL B 1 55 ? 5.137 8.016 0.281 1 98.19 55 VAL B CA 1
ATOM 1261 C C . VAL B 1 55 ? 5.27 9.406 -0.326 1 98.19 55 VAL B C 1
ATOM 1263 O O . VAL B 1 55 ? 4.277 10 -0.761 1 98.19 55 VAL B O 1
ATOM 1266 N N . ILE B 1 56 ? 6.473 9.891 -0.395 1 97.81 56 ILE B N 1
ATOM 1267 C CA . ILE B 1 56 ? 6.73 11.211 -0.964 1 97.81 56 ILE B CA 1
ATOM 1268 C C . ILE B 1 56 ? 6.312 11.227 -2.432 1 97.81 56 ILE B C 1
ATOM 1270 O O . ILE B 1 56 ? 5.621 12.148 -2.875 1 97.81 56 ILE B O 1
ATOM 1274 N N . LYS B 1 57 ? 6.691 10.242 -3.137 1 98 57 LYS B N 1
ATOM 1275 C CA . LYS B 1 57 ? 6.32 10.125 -4.543 1 98 57 LYS B CA 1
ATOM 1276 C C . LYS B 1 57 ? 4.805 10.133 -4.715 1 98 57 LYS B C 1
ATOM 1278 O O . LYS B 1 57 ? 4.277 10.836 -5.578 1 98 57 LYS B O 1
ATOM 1283 N N . MET B 1 58 ? 4.078 9.438 -3.896 1 97.6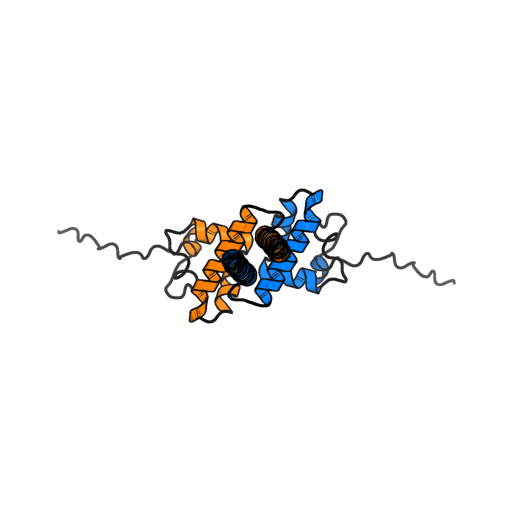9 58 MET B N 1
ATOM 1284 C CA . MET B 1 58 ? 2.631 9.281 -4.004 1 97.69 58 MET B CA 1
ATOM 1285 C C . MET B 1 58 ? 1.922 10.594 -3.676 1 97.69 58 MET B C 1
ATOM 1287 O O . MET B 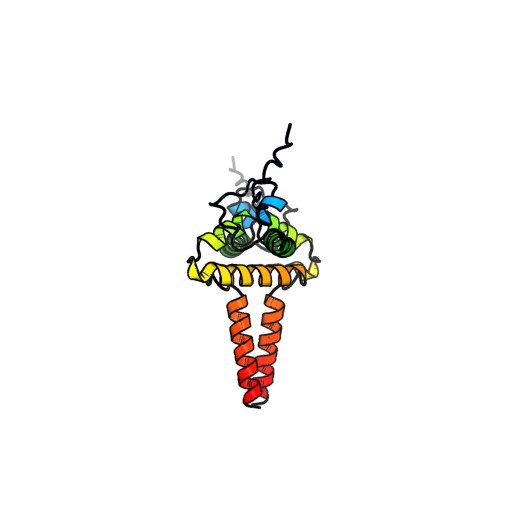1 58 ? 0.901 10.922 -4.281 1 97.69 58 MET B O 1
ATOM 1291 N N . ILE B 1 59 ? 2.469 11.305 -2.758 1 97.75 59 ILE B N 1
ATOM 1292 C CA . ILE B 1 59 ? 1.889 12.594 -2.396 1 97.75 59 ILE B CA 1
ATOM 1293 C C . ILE B 1 59 ? 2.154 13.609 -3.504 1 97.75 59 ILE B C 1
ATOM 1295 O O . ILE B 1 59 ? 1.277 14.406 -3.846 1 97.75 59 ILE B O 1
ATOM 1299 N N . GLN B 1 60 ? 3.279 13.477 -4.102 1 97.06 60 GLN B N 1
ATOM 1300 C CA . GLN B 1 60 ? 3.705 14.453 -5.098 1 97.06 60 GLN B CA 1
ATOM 1301 C C . GLN B 1 60 ? 2.904 14.305 -6.391 1 97.06 60 GLN B C 1
ATOM 1303 O O . GLN B 1 60 ? 2.688 15.289 -7.105 1 97.06 60 GLN B O 1
ATOM 1308 N N . ILE B 1 61 ? 2.469 13.164 -6.691 1 96.31 61 ILE B N 1
ATOM 1309 C CA . ILE B 1 61 ? 1.749 12.922 -7.938 1 96.31 61 ILE B CA 1
ATOM 1310 C C . ILE B 1 61 ? 0.331 13.484 -7.828 1 96.31 61 ILE B C 1
ATOM 1312 O O . ILE B 1 61 ? -0.302 13.789 -8.844 1 96.31 61 ILE B O 1
ATOM 1316 N N . VAL B 1 62 ? -0.149 13.719 -6.668 1 97.75 62 VAL B N 1
ATOM 1317 C CA . VAL B 1 62 ? -1.53 14.117 -6.43 1 97.75 62 VAL B CA 1
ATOM 1318 C C . VAL B 1 62 ? -1.613 15.641 -6.332 1 97.75 62 VAL B C 1
ATOM 1320 O O . VAL B 1 62 ? -0.686 16.297 -5.84 1 97.75 62 VAL B O 1
ATOM 1323 N N . GLU B 1 63 ? -2.717 16.219 -6.855 1 97.56 63 GLU B N 1
ATOM 1324 C CA . GLU B 1 63 ? -2.953 17.656 -6.719 1 97.56 63 GLU B CA 1
ATOM 1325 C C . GLU B 1 63 ? -3.01 18.062 -5.254 1 97.56 63 GLU B C 1
ATOM 1327 O O . GLU B 1 63 ? -3.527 17.328 -4.414 1 97.56 63 GLU B O 1
ATOM 1332 N N . GLU B 1 64 ? -2.504 19.25 -4.996 1 96.5 64 GLU B N 1
ATOM 1333 C CA . GLU B 1 64 ? -2.398 19.75 -3.631 1 96.5 64 GLU B CA 1
ATOM 1334 C C . GLU B 1 64 ? -3.734 19.656 -2.9 1 96.5 64 GLU B C 1
ATOM 1336 O O . GLU B 1 64 ? -3.779 19.297 -1.721 1 96.5 64 GLU B O 1
ATOM 1341 N N . ARG B 1 65 ? -4.812 19.953 -3.568 1 97.5 65 ARG B N 1
ATOM 1342 C CA . ARG B 1 65 ? -6.125 19.984 -2.932 1 97.5 65 ARG B CA 1
ATOM 1343 C C . ARG B 1 65 ? -6.562 18.578 -2.512 1 97.5 65 ARG B C 1
ATOM 1345 O O . ARG B 1 65 ? -7.441 18.422 -1.665 1 97.5 65 ARG B O 1
ATOM 1352 N N . ASN B 1 66 ? -5.957 17.562 -3.109 1 98.31 66 ASN B N 1
ATOM 1353 C CA . ASN B 1 66 ? -6.367 16.188 -2.844 1 98.31 66 ASN B CA 1
ATOM 1354 C C . ASN B 1 66 ? -5.371 15.469 -1.938 1 98.31 66 ASN B C 1
ATOM 1356 O O . ASN B 1 66 ? -5.582 14.305 -1.573 1 98.31 66 ASN B O 1
ATOM 1360 N N . ARG B 1 67 ? -4.309 16.109 -1.51 1 98.25 67 ARG B N 1
ATOM 1361 C CA . ARG B 1 67 ? -3.215 15.445 -0.801 1 98.25 67 ARG B CA 1
ATOM 1362 C C . ARG B 1 67 ? -3.656 15 0.589 1 98.25 67 ARG B C 1
ATOM 1364 O O . ARG B 1 67 ? -3.23 13.953 1.075 1 98.25 67 ARG B O 1
ATOM 1371 N N . GLU B 1 68 ? -4.445 15.781 1.213 1 97.62 68 GLU B N 1
ATOM 1372 C CA . GLU B 1 68 ? -4.945 15.375 2.525 1 97.62 68 GLU B CA 1
ATOM 1373 C C . GLU B 1 68 ? -5.715 14.062 2.443 1 97.62 68 GLU B C 1
ATOM 1375 O O . GLU B 1 68 ? -5.527 13.18 3.277 1 97.62 68 GLU B O 1
ATOM 1380 N N . ASP B 1 69 ? -6.578 13.961 1.441 1 98.12 69 ASP B N 1
ATOM 1381 C CA . ASP B 1 69 ? -7.34 12.727 1.244 1 98.12 69 ASP B CA 1
ATOM 1382 C C . ASP B 1 69 ? -6.418 11.562 0.907 1 98.12 69 ASP B C 1
ATOM 1384 O O . ASP B 1 69 ? -6.621 10.438 1.383 1 98.12 69 ASP B O 1
ATOM 1388 N N . ALA B 1 70 ? -5.496 11.789 0.114 1 98.69 70 ALA B N 1
ATOM 1389 C CA . ALA B 1 70 ? -4.551 10.742 -0.262 1 98.69 70 ALA B CA 1
ATOM 1390 C C . ALA B 1 70 ? -3.805 10.211 0.959 1 98.69 70 ALA B C 1
ATOM 1392 O O . ALA B 1 70 ? -3.646 9 1.12 1 98.69 70 ALA B O 1
ATOM 1393 N N . VAL B 1 71 ? -3.381 11.109 1.842 1 98.69 71 VAL B N 1
ATOM 1394 C CA . VAL B 1 71 ? -2.639 10.719 3.035 1 98.69 71 VAL B CA 1
ATOM 1395 C C . VAL B 1 71 ? -3.539 9.898 3.959 1 98.69 71 VAL B C 1
ATOM 1397 O O . VAL B 1 71 ? -3.109 8.891 4.52 1 98.69 71 VAL B O 1
ATOM 1400 N N . LYS B 1 72 ? -4.754 10.32 4.059 1 98.56 72 LYS B N 1
ATOM 1401 C CA . LYS B 1 72 ? -5.703 9.555 4.863 1 98.56 72 LYS B CA 1
ATOM 1402 C C . LYS B 1 72 ? -5.887 8.148 4.309 1 98.56 72 LYS B C 1
ATOM 1404 O O . LYS B 1 72 ? -5.949 7.176 5.066 1 98.56 72 LYS B O 1
ATOM 1409 N N . ALA B 1 73 ? -5.98 8.047 3.061 1 98.81 73 ALA B N 1
ATOM 1410 C CA . ALA B 1 73 ? -6.133 6.746 2.414 1 98.81 73 ALA B CA 1
ATOM 1411 C C . ALA B 1 73 ? -4.891 5.883 2.623 1 98.81 73 ALA B C 1
ATOM 1413 O O . ALA B 1 73 ? -5 4.699 2.951 1 98.81 73 ALA B O 1
ATOM 1414 N N . LEU B 1 74 ? -3.75 6.516 2.469 1 98.81 74 LEU B N 1
ATOM 1415 C CA . LEU B 1 74 ? -2.498 5.793 2.676 1 98.81 74 LEU B CA 1
ATOM 1416 C C . LEU B 1 74 ? -2.406 5.262 4.102 1 98.81 74 LEU B C 1
ATOM 1418 O O . LEU B 1 74 ? -2.004 4.117 4.316 1 98.81 74 LEU B O 1
ATOM 1422 N N . VAL B 1 75 ? -2.748 6.086 5.02 1 98.81 75 VAL B N 1
ATOM 1423 C CA . VAL B 1 75 ? -2.688 5.691 6.422 1 98.81 75 VAL B CA 1
ATOM 1424 C C . VAL B 1 75 ? -3.66 4.543 6.676 1 98.81 75 VAL B C 1
ATOM 1426 O O . VAL B 1 75 ? -3.328 3.584 7.375 1 98.81 75 VAL B O 1
ATOM 1429 N N . TYR B 1 76 ? -4.812 4.633 6.152 1 98.81 76 TYR B N 1
ATOM 1430 C CA . TYR B 1 76 ? -5.789 3.557 6.297 1 98.81 76 TYR B CA 1
ATOM 1431 C C . TYR B 1 76 ? -5.242 2.246 5.742 1 98.81 76 TYR B C 1
ATOM 1433 O O . TYR B 1 76 ? -5.316 1.208 6.402 1 98.81 76 TYR B O 1
ATOM 1441 N N . GLU B 1 77 ? -4.77 2.303 4.559 1 98.88 77 GLU B N 1
ATOM 1442 C CA . GLU B 1 77 ? -4.25 1.115 3.887 1 98.88 77 GLU B CA 1
ATOM 1443 C C . GLU B 1 77 ? -3.061 0.529 4.641 1 98.88 77 GLU B C 1
ATOM 1445 O O . GLU B 1 77 ? -2.955 -0.689 4.797 1 98.88 77 GLU B O 1
ATOM 1450 N N . ALA B 1 78 ? -2.23 1.398 5.082 1 98.81 78 ALA B N 1
ATOM 1451 C CA . ALA B 1 78 ? -1.085 0.926 5.855 1 98.81 78 ALA B CA 1
ATOM 1452 C C . ALA B 1 78 ? -1.537 0.238 7.141 1 98.81 78 ALA B C 1
ATOM 1454 O O . ALA B 1 78 ? -1.028 -0.829 7.492 1 98.81 78 ALA B O 1
ATOM 1455 N N . THR B 1 79 ? -2.441 0.846 7.809 1 98.69 79 THR B N 1
ATOM 1456 C CA . THR B 1 79 ? -2.967 0.293 9.055 1 98.69 79 THR B CA 1
ATOM 1457 C C . THR B 1 79 ? -3.607 -1.071 8.805 1 98.69 79 THR B C 1
ATOM 1459 O O . THR B 1 79 ? -3.402 -2.006 9.586 1 98.69 79 THR B O 1
ATOM 1462 N N . ALA B 1 80 ? -4.352 -1.198 7.766 1 98.69 80 ALA B N 1
ATOM 1463 C CA . ALA B 1 80 ? -5 -2.461 7.426 1 98.69 80 ALA B CA 1
ATOM 1464 C C . ALA B 1 80 ? -3.969 -3.555 7.164 1 98.69 80 ALA B C 1
ATOM 1466 O O . ALA B 1 80 ? -4.152 -4.703 7.578 1 98.69 80 ALA B O 1
ATOM 1467 N N . ARG B 1 81 ? -2.91 -3.186 6.473 1 98.44 81 ARG B N 1
ATOM 1468 C CA . ARG B 1 81 ? -1.865 -4.148 6.141 1 98.44 81 ARG B CA 1
ATOM 1469 C C . ARG B 1 81 ? -1.132 -4.617 7.395 1 98.44 81 ARG B C 1
ATOM 1471 O O . ARG B 1 81 ? -0.799 -5.797 7.52 1 98.44 81 ARG B O 1
ATOM 1478 N N . ILE B 1 82 ? -0.899 -3.697 8.289 1 98.38 82 ILE B N 1
ATOM 1479 C CA . ILE B 1 82 ? -0.218 -4.031 9.531 1 98.38 82 ILE B CA 1
ATOM 1480 C C . ILE B 1 82 ? -1.104 -4.945 10.375 1 98.38 82 ILE B C 1
ATOM 1482 O O . ILE B 1 82 ? -0.62 -5.91 10.977 1 98.38 82 ILE B O 1
ATOM 1486 N N . ARG B 1 83 ? -2.34 -4.73 10.383 1 98.31 83 ARG B N 1
ATOM 1487 C CA . ARG B 1 83 ? -3.285 -5.504 11.188 1 98.31 83 ARG B CA 1
ATOM 1488 C C . ARG B 1 83 ? -3.518 -6.883 10.578 1 98.31 83 ARG B C 1
ATOM 1490 O O . ARG B 1 83 ? -3.65 -7.875 11.297 1 98.31 83 ARG B O 1
ATOM 1497 N N . ASP B 1 84 ? -3.605 -6.902 9.297 1 98.56 84 ASP B N 1
ATOM 1498 C CA . ASP B 1 84 ? -3.803 -8.125 8.531 1 98.56 84 ASP B CA 1
ATOM 1499 C C . ASP B 1 84 ? -2.744 -8.273 7.441 1 98.56 84 ASP B C 1
ATOM 1501 O O . ASP B 1 84 ? -2.965 -7.863 6.301 1 98.56 84 ASP B O 1
ATOM 1505 N N . PRO B 1 85 ? -1.721 -8.922 7.73 1 98.31 85 PRO B N 1
ATOM 1506 C CA . PRO B 1 85 ? -0.602 -9 6.789 1 98.31 85 PRO B CA 1
ATOM 1507 C C . PRO B 1 85 ? -0.943 -9.789 5.531 1 98.31 85 PRO B C 1
ATOM 1509 O O . PRO B 1 85 ? -0.249 -9.672 4.516 1 98.31 85 PRO B O 1
ATOM 1512 N N . VAL B 1 86 ? -1.943 -10.602 5.609 1 98.69 86 VAL B N 1
ATOM 1513 C CA . VAL B 1 86 ? -2.285 -11.438 4.461 1 98.69 86 VAL B CA 1
ATOM 1514 C C . VAL B 1 86 ? -3.158 -10.648 3.488 1 98.69 86 VAL B C 1
ATOM 1516 O O . VAL B 1 86 ? -2.809 -10.492 2.316 1 98.69 86 VAL B O 1
ATOM 1519 N N . TYR B 1 87 ? -4.188 -10.047 3.938 1 98.56 87 TYR B N 1
ATOM 1520 C CA . TYR B 1 87 ? -5.184 -9.516 3.012 1 98.56 87 TYR B CA 1
ATOM 1521 C C . TYR B 1 87 ? -5.168 -7.992 3.006 1 98.56 87 TYR B C 1
ATOM 1523 O O . TYR B 1 87 ? -5.676 -7.363 2.074 1 98.56 87 TYR B O 1
ATOM 1531 N N . GLY B 1 88 ? -4.668 -7.312 4.016 1 98.38 88 GLY B N 1
ATOM 1532 C CA . GLY B 1 88 ? -4.68 -5.855 4.066 1 98.38 88 GLY B CA 1
ATOM 1533 C C . GLY B 1 88 ? -6.07 -5.266 3.912 1 98.38 88 GLY B C 1
ATOM 1534 O O . GLY B 1 88 ? -7.012 -5.695 4.586 1 98.38 88 GLY B O 1
ATOM 1535 N N . SER B 1 89 ? -6.152 -4.328 3.072 1 98.38 89 SER B N 1
ATOM 1536 C CA . SER B 1 89 ? -7.434 -3.66 2.855 1 98.38 89 SER B CA 1
ATOM 1537 C C . SER B 1 89 ? -8.367 -4.52 2.016 1 98.38 89 SER B C 1
ATOM 1539 O O . SER B 1 89 ? -9.57 -4.254 1.946 1 98.38 89 SER B O 1
ATOM 1541 N N . THR B 1 90 ? -7.84 -5.512 1.343 1 98.44 90 THR B N 1
ATOM 1542 C CA . THR B 1 90 ? -8.672 -6.375 0.515 1 98.44 90 THR B CA 1
ATOM 1543 C C . THR B 1 90 ? -9.617 -7.211 1.38 1 98.44 90 THR B C 1
ATOM 1545 O O . THR B 1 90 ? -10.672 -7.641 0.917 1 98.44 90 THR B O 1
ATOM 1548 N N . GLY B 1 91 ? -9.109 -7.438 2.635 1 97.88 91 GLY B N 1
ATOM 1549 C CA . GLY B 1 91 ? -9.992 -8.141 3.551 1 97.88 91 GLY B CA 1
ATOM 1550 C C . GLY B 1 91 ? -11.32 -7.434 3.758 1 97.88 91 GLY B C 1
ATOM 1551 O O . GLY B 1 91 ? -12.383 -8.062 3.703 1 97.88 91 GLY B O 1
ATOM 1552 N N . ALA B 1 92 ? -11.281 -6.152 3.975 1 97.94 92 ALA B N 1
ATOM 1553 C CA . ALA B 1 92 ? -12.492 -5.352 4.145 1 97.94 92 ALA B CA 1
ATOM 1554 C C . ALA B 1 92 ? -13.32 -5.332 2.867 1 97.94 92 ALA B C 1
ATOM 1556 O O . ALA B 1 92 ? -14.555 -5.402 2.918 1 97.94 92 ALA B O 1
ATOM 1557 N N . ILE B 1 93 ? -12.695 -5.203 1.778 1 98.44 93 ILE B N 1
ATOM 1558 C CA . ILE B 1 93 ? -13.383 -5.18 0.493 1 98.44 93 ILE B CA 1
ATOM 1559 C C . ILE B 1 93 ? -14.156 -6.484 0.298 1 98.44 93 ILE B C 1
ATOM 1561 O O . ILE B 1 93 ? -15.336 -6.465 -0.049 1 98.44 93 ILE B O 1
ATOM 1565 N N . CYS B 1 94 ? -13.453 -7.57 0.542 1 98.25 94 CYS B N 1
ATOM 1566 C CA . CYS B 1 94 ? -14.086 -8.875 0.398 1 98.25 94 CYS B CA 1
ATOM 1567 C C . CYS B 1 94 ? -15.297 -9 1.321 1 98.25 94 CYS B C 1
ATOM 1569 O O . CYS B 1 94 ? -16.344 -9.484 0.909 1 98.25 94 CYS B O 1
ATOM 1571 N N . GLN B 1 95 ? -15.18 -8.617 2.537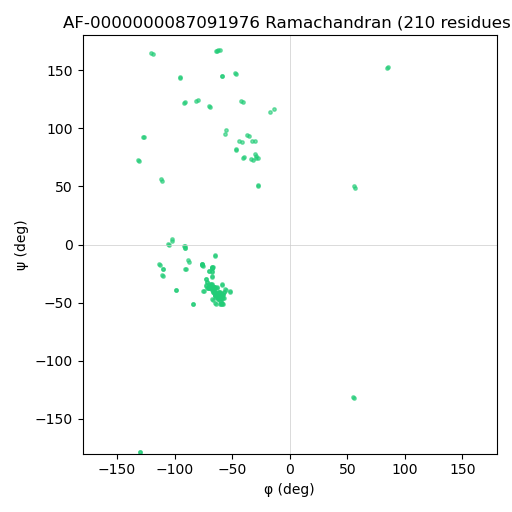 1 98.19 95 GLN B N 1
ATOM 1572 C CA . GLN B 1 95 ? -16.281 -8.688 3.492 1 98.19 95 GLN B CA 1
ATOM 1573 C C . GLN B 1 95 ? -17.453 -7.824 3.041 1 98.19 95 GLN B C 1
ATOM 1575 O O . GLN B 1 95 ? -18.609 -8.258 3.102 1 98.19 95 GLN B O 1
ATOM 1580 N N . LEU B 1 96 ? -17.172 -6.645 2.584 1 98.31 96 LEU B N 1
ATOM 1581 C CA . LEU B 1 96 ? -18.219 -5.727 2.137 1 98.31 96 LEU B CA 1
ATOM 1582 C C . LEU B 1 96 ? -18.922 -6.258 0.894 1 98.31 96 LEU B C 1
ATOM 1584 O O . LEU B 1 96 ? -20.141 -6.133 0.761 1 98.31 96 LEU B O 1
ATOM 1588 N N . GLN B 1 97 ? -18.125 -6.797 0.013 1 98.25 97 GLN B N 1
ATOM 1589 C CA . GLN B 1 97 ? -18.719 -7.406 -1.177 1 98.25 97 GLN B CA 1
ATOM 1590 C C . GLN B 1 97 ? -19.656 -8.539 -0.803 1 98.25 97 GLN B C 1
ATOM 1592 O O . GLN B 1 97 ? -20.734 -8.68 -1.393 1 98.25 97 GLN B O 1
ATOM 1597 N N . LYS B 1 98 ? -19.281 -9.367 0.087 1 98.25 98 LYS B N 1
ATOM 1598 C CA . LYS B 1 98 ? -20.156 -10.43 0.568 1 98.25 98 LYS B CA 1
ATOM 1599 C C . LYS B 1 98 ? -21.438 -9.859 1.168 1 98.25 98 LYS B C 1
ATOM 1601 O O . LYS B 1 98 ? -22.531 -10.375 0.917 1 98.25 98 LYS B O 1
ATOM 1606 N N . MET B 1 99 ? -21.297 -8.844 1.953 1 97.88 99 MET B N 1
ATOM 1607 C CA . MET B 1 99 ? -22.453 -8.203 2.58 1 97.88 99 MET B CA 1
ATOM 1608 C C . MET B 1 99 ? -23.406 -7.656 1.527 1 97.88 99 MET B C 1
ATOM 1610 O O . MET B 1 99 ? -24.625 -7.809 1.65 1 97.88 99 MET B O 1
ATOM 1614 N N . VAL B 1 100 ? -22.891 -7.059 0.538 1 98 100 VAL B N 1
ATOM 1615 C CA . VAL B 1 100 ? -23.703 -6.512 -0.539 1 98 100 VAL B CA 1
ATOM 1616 C C . VAL B 1 100 ? -24.484 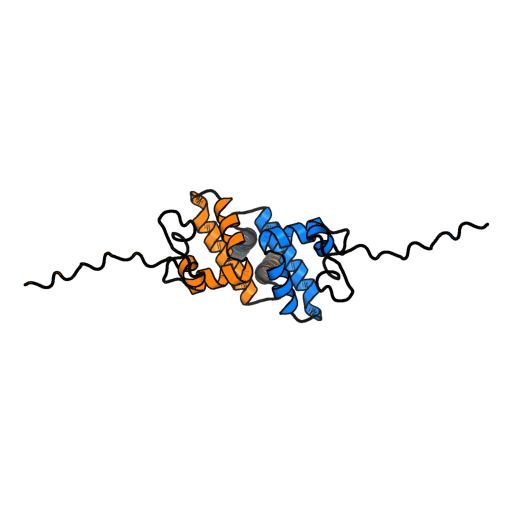-7.637 -1.221 1 98 100 VAL B C 1
ATOM 1618 O O . VAL B 1 100 ? -25.688 -7.504 -1.485 1 98 100 VAL B O 1
ATOM 1621 N N . GLN B 1 101 ? -23.766 -8.711 -1.474 1 98.06 101 GLN B N 1
ATOM 1622 C CA . GLN B 1 101 ? -24.422 -9.844 -2.125 1 98.06 101 GLN B CA 1
ATOM 1623 C C . GLN B 1 101 ? -25.547 -10.406 -1.255 1 98.06 101 GLN B C 1
ATOM 1625 O O . GLN B 1 101 ? -26.625 -10.719 -1.754 1 98.06 101 GLN B O 1
ATOM 1630 N N . GLU B 1 102 ? -25.219 -10.57 -0.045 1 97.5 102 GLU B N 1
ATOM 1631 C CA . GLU B 1 102 ? -26.219 -11.094 0.877 1 97.5 102 GLU B CA 1
ATOM 1632 C C . GLU B 1 102 ? -27.438 -10.172 0.957 1 97.5 102 GLU B C 1
ATOM 1634 O O . GLU B 1 102 ? -28.578 -10.641 0.957 1 97.5 102 GLU B O 1
ATOM 1639 N N . LEU B 1 103 ? -27.266 -8.891 1.007 1 96.62 103 LEU B N 1
ATOM 1640 C CA . LEU B 1 103 ? -28.344 -7.922 1.101 1 96.62 103 LEU B CA 1
ATOM 1641 C C . LEU B 1 103 ? -29.156 -7.895 -0.184 1 96.62 103 LEU B C 1
ATOM 1643 O O . LEU B 1 103 ? -30.391 -7.766 -0.139 1 96.62 103 LEU B O 1
ATOM 1647 N N . LYS B 1 104 ? -28.438 -8.109 -1.286 1 95.81 104 LYS B N 1
ATOM 1648 C CA . LYS B 1 104 ? -29.141 -8.141 -2.566 1 95.81 104 LYS B CA 1
ATOM 1649 C C . LYS B 1 104 ? -30.062 -9.352 -2.664 1 95.81 104 LYS B C 1
ATOM 1651 O O . LYS B 1 104 ? -31.109 -9.289 -3.291 1 95.81 104 LYS B O 1
ATOM 1656 N N . MET B 1 105 ? -29.625 -10.445 -2.08 1 95.31 105 MET B N 1
ATOM 1657 C CA . MET B 1 105 ? -30.438 -11.656 -2.121 1 95.31 105 MET B CA 1
ATOM 1658 C C . MET B 1 105 ? -31.688 -11.508 -1.262 1 95.31 105 MET B C 1
ATOM 1660 O O . MET B 1 105 ? -32.688 -12.219 -1.468 1 95.31 105 MET B O 1
ATOM 1664 N N . GLN B 1 106 ? -31.672 -10.672 -0.352 1 91.44 106 GLN B N 1
ATOM 1665 C CA . GLN B 1 106 ? -32.812 -10.461 0.543 1 91.44 106 GLN B CA 1
ATOM 1666 C C . GLN B 1 106 ? -33.781 -9.445 -0.042 1 91.44 106 GLN B C 1
ATOM 1668 O O . GLN B 1 106 ? -34.906 -9.281 0.467 1 91.44 106 GLN B O 1
ATOM 1673 N N . LEU B 1 107 ? -33.344 -8.711 -1.041 1 85.81 107 LEU B N 1
ATOM 1674 C CA . LEU B 1 107 ? -34.219 -7.758 -1.712 1 85.81 107 LEU B CA 1
ATOM 1675 C C . LEU B 1 107 ? -35 -8.43 -2.84 1 85.81 107 LEU B C 1
ATOM 1677 O O . LEU B 1 107 ? -36.156 -8.133 -3.053 1 85.81 107 LEU B O 1
#

Foldseek 3Di:
DDPPPPPPPPPQPAFLVCVVVVHDHDPPDPCPVAGGNVNNVQVVLLCVPQNPVRLVVQLVVDDPVCSNVVSVVSSQQSVQCVVPVPQGCVVVVVVVVVVVVVVVVVD/DPPPPPPPPPPQPAFLVCVVVVHDHDPPDPCCVAGGNVNNVQVVLLCVPQNPVRLVVQLVVDDPVCSNVVSVVSSQQSVQCVVPVPQGCVVVVVVVVVVVVVVVVVD

pLDDT: mean 91.04, std 17.76, range [30.11, 98.88]

Radius of gyration: 23.01 Å; Cα contacts (8 Å, |Δi|>4): 243; chains: 2; bounding box: 68×76×70 Å